Protein AF-D8S3C4-F1 (afdb_monomer)

Mean predicted aligned error: 11.0 Å

Organism: Selaginella moellendorffii (NCBI:txid88036)

Foldseek 3Di:
DDDDPDPPPPPCPPPQPWPDQDQAAWDFFDAFHWDKKKKWKDFQCLQDDVPDGDAPLDVVSVVSVVIDMDMGTDGFLDWDKDWDPPVVVVAPVPFGWMWMKMWGYHPQIEIERTDTADTQWKGFAEWEWEFEDELRGTNYIYIDALLCLLVPPPDPQWDQDPRNTIIGTPCQDVVNPHDDPRIHIYTYAYAYAGNVRDTRCRVVVVVVVSVVPCNVVVVVVVVVVVVVVPD

Radius of gyration: 19.89 Å; Cα contacts (8 Å, |Δi|>4): 487; chains: 1; bounding box: 44×52×71 Å

Solvent-accessible surface area (backbone atoms only — not comparable to full-atom values): 12776 Å² total; per-residue (Å²): 138,84,84,79,80,76,78,78,77,76,80,73,71,70,70,60,78,49,86,54,78,48,28,47,46,73,69,65,38,45,77,46,13,44,48,35,30,31,37,40,36,40,47,67,69,72,45,40,62,86,93,44,76,57,54,93,64,40,80,86,50,69,70,49,78,82,34,55,72,49,76,49,60,50,43,35,61,46,77,36,80,45,74,49,95,58,49,84,72,63,56,29,73,91,67,38,53,31,19,36,30,45,34,27,20,51,94,67,40,26,51,29,72,76,37,82,36,33,39,81,59,33,32,44,31,68,45,35,40,39,42,31,23,56,59,14,28,59,69,40,37,42,81,55,56,64,71,24,59,85,41,68,82,79,50,92,57,45,44,71,42,97,76,20,35,39,24,35,36,43,70,38,19,44,97,62,77,27,85,40,82,62,54,36,34,36,40,38,27,21,33,49,21,19,56,84,65,50,75,34,52,32,40,61,51,49,57,56,45,56,74,69,53,46,59,66,56,54,57,45,47,62,50,50,56,58,64,70,74,66,125

pLDDT: mean 77.18, std 18.76, range [32.16, 96.44]

Nearest PDB structures (foldseek):
  6hpd-assembly1_A  TM=1.191E-01  e=3.851E+00  Formosa agariphila KMM 3901

Structure (mmCIF, N/CA/C/O backbone):
data_AF-D8S3C4-F1
#
_entry.id   AF-D8S3C4-F1
#
loop_
_atom_site.group_PDB
_atom_site.id
_atom_site.type_symbol
_atom_site.label_atom_id
_atom_site.label_alt_id
_atom_site.label_comp_id
_atom_site.label_asym_id
_atom_site.label_entity_id
_atom_site.label_seq_id
_atom_site.pdbx_PDB_ins_code
_atom_site.Cartn_x
_atom_site.Cartn_y
_atom_site.Cartn_z
_atom_site.occupancy
_atom_site.B_iso_or_equiv
_atom_site.auth_seq_id
_atom_site.auth_comp_id
_atom_site.auth_asym_id
_atom_site.auth_atom_id
_atom_site.pdbx_PDB_model_num
ATOM 1 N N . LEU A 1 1 ? 10.226 30.722 50.252 1.00 35.84 1 LEU A N 1
ATOM 2 C CA . LEU A 1 1 ? 10.339 29.359 49.685 1.00 35.84 1 LEU A CA 1
ATOM 3 C C . LEU A 1 1 ? 9.084 29.080 48.869 1.00 35.84 1 LEU A C 1
ATOM 5 O O . LEU A 1 1 ? 8.062 28.742 49.447 1.00 35.84 1 LEU A O 1
ATOM 9 N N . ALA A 1 2 ? 9.132 29.319 47.558 1.00 36.97 2 ALA A N 1
ATOM 10 C CA . ALA A 1 2 ? 8.054 28.963 46.638 1.00 36.97 2 ALA A CA 1
ATOM 11 C C . ALA A 1 2 ? 8.451 27.654 45.946 1.00 36.97 2 ALA A C 1
ATOM 13 O O . ALA A 1 2 ? 9.448 27.610 45.228 1.00 36.97 2 ALA A O 1
ATOM 14 N N . LEU A 1 3 ? 7.720 26.579 46.235 1.00 41.47 3 LEU A N 1
ATOM 15 C CA . LEU A 1 3 ? 7.875 25.283 45.580 1.00 41.47 3 LEU A CA 1
ATOM 16 C C . LEU A 1 3 ? 7.227 25.367 44.196 1.00 41.47 3 LEU A C 1
ATOM 18 O O . LEU A 1 3 ? 6.005 25.358 44.075 1.00 41.47 3 LEU A O 1
ATOM 22 N N . ALA A 1 4 ? 8.049 25.463 43.155 1.00 43.28 4 ALA A N 1
ATOM 23 C CA . ALA A 1 4 ? 7.608 25.233 41.789 1.00 43.28 4 ALA A CA 1
ATOM 24 C C . ALA A 1 4 ? 7.400 23.721 41.599 1.00 43.28 4 ALA A C 1
ATOM 26 O O . ALA A 1 4 ? 8.361 22.962 41.485 1.00 43.28 4 ALA A O 1
ATOM 27 N N . MET A 1 5 ? 6.142 23.275 41.600 1.00 49.19 5 MET A N 1
ATOM 28 C CA . MET A 1 5 ? 5.776 21.951 41.100 1.00 49.19 5 MET A CA 1
ATOM 29 C C . MET A 1 5 ? 5.929 21.964 39.578 1.00 49.19 5 MET A C 1
ATOM 31 O O . MET A 1 5 ? 5.062 22.456 38.860 1.00 49.19 5 MET A O 1
ATOM 35 N N . ALA A 1 6 ? 7.052 21.444 39.087 1.00 46.34 6 ALA A N 1
ATOM 36 C CA . ALA A 1 6 ? 7.188 21.083 37.686 1.00 46.34 6 ALA A CA 1
ATOM 37 C C . ALA A 1 6 ? 6.230 19.916 37.409 1.00 46.34 6 ALA A C 1
ATOM 39 O O . ALA A 1 6 ? 6.444 18.801 37.887 1.00 46.34 6 ALA A O 1
ATOM 40 N N . MET A 1 7 ? 5.149 20.179 36.673 1.00 46.94 7 MET A N 1
ATOM 41 C CA . MET A 1 7 ? 4.350 19.115 36.080 1.00 46.94 7 MET A CA 1
ATOM 42 C C . MET A 1 7 ? 5.240 18.412 35.052 1.00 46.94 7 MET A C 1
ATOM 44 O O . MET A 1 7 ? 5.570 18.990 34.019 1.00 46.94 7 MET A O 1
ATOM 48 N N . LEU A 1 8 ? 5.672 17.184 35.348 1.00 44.50 8 LEU A N 1
ATOM 49 C CA . LEU A 1 8 ? 6.131 16.285 34.298 1.00 44.50 8 LEU A CA 1
ATOM 50 C C . LEU A 1 8 ? 4.905 15.964 33.444 1.00 44.50 8 LEU A C 1
ATOM 52 O O . LEU A 1 8 ? 4.062 15.161 33.843 1.00 44.50 8 LEU A O 1
ATOM 56 N N . GLU A 1 9 ? 4.798 16.599 32.282 1.00 41.34 9 GLU A N 1
ATOM 57 C CA . GLU A 1 9 ? 3.954 16.088 31.213 1.00 41.34 9 GLU A CA 1
ATOM 58 C C . GLU A 1 9 ? 4.483 14.696 30.862 1.00 41.34 9 GLU A C 1
ATOM 60 O O . GLU A 1 9 ? 5.573 14.527 30.312 1.00 41.34 9 GLU A O 1
ATOM 65 N N . SER A 1 10 ? 3.737 13.671 31.266 1.00 42.97 10 SER A N 1
ATOM 66 C CA . SER A 1 10 ? 3.969 12.307 30.830 1.00 42.97 10 SER A CA 1
ATOM 67 C C . SER A 1 10 ? 3.886 12.298 29.310 1.00 42.97 10 SER A C 1
ATOM 69 O O . SER A 1 10 ? 2.809 12.473 28.737 1.00 42.97 10 SER A O 1
ATOM 71 N N . ILE A 1 11 ? 5.025 12.089 28.653 1.00 44.00 11 ILE A N 1
ATOM 72 C CA . ILE A 1 11 ? 5.072 11.710 27.246 1.00 44.00 11 ILE A CA 1
ATOM 73 C C . ILE A 1 11 ? 4.377 10.350 27.189 1.00 44.00 11 ILE A C 1
ATOM 75 O O . ILE A 1 11 ? 5.000 9.311 27.405 1.00 44.00 11 ILE A O 1
ATOM 79 N N . ASN A 1 12 ? 3.061 10.344 26.973 1.00 45.50 12 ASN A N 1
ATOM 80 C CA . ASN A 1 12 ? 2.327 9.147 26.602 1.00 45.50 12 ASN A CA 1
ATOM 81 C C . ASN A 1 12 ? 2.862 8.744 25.226 1.00 45.50 12 ASN A C 1
ATOM 83 O O . ASN A 1 12 ? 2.290 9.094 24.196 1.00 45.50 12 ASN A O 1
ATOM 87 N N . ALA A 1 13 ? 3.993 8.032 25.210 1.00 50.75 13 ALA A N 1
ATOM 88 C CA . ALA A 1 13 ? 4.370 7.190 24.094 1.00 50.75 13 ALA A CA 1
ATOM 89 C C . ALA A 1 13 ? 3.130 6.350 23.823 1.00 50.75 13 ALA A C 1
ATOM 91 O O . ALA A 1 13 ? 2.737 5.552 24.672 1.00 50.75 13 ALA A O 1
ATOM 92 N N . ALA A 1 14 ? 2.428 6.645 22.733 1.00 58.34 14 ALA A N 1
ATOM 93 C CA . ALA A 1 14 ? 1.193 5.963 22.421 1.00 58.34 14 ALA A CA 1
ATOM 94 C C . ALA A 1 14 ? 1.519 4.478 22.298 1.00 58.34 14 ALA A C 1
ATOM 96 O O . ALA A 1 14 ? 2.215 4.049 21.377 1.00 58.34 14 ALA A O 1
ATOM 97 N N . VAL A 1 15 ? 1.136 3.733 23.331 1.00 76.75 15 VAL A N 1
ATOM 98 C CA . VAL A 1 15 ? 1.450 2.320 23.455 1.00 76.75 15 VAL A CA 1
ATOM 99 C C . VAL A 1 15 ? 0.607 1.630 22.398 1.00 76.75 15 VAL A C 1
ATOM 101 O O . VAL A 1 15 ? -0.617 1.681 22.480 1.00 76.75 15 VAL A O 1
ATOM 104 N N . ASP A 1 16 ? 1.254 1.039 21.392 1.00 89.38 16 ASP A N 1
ATOM 105 C CA . ASP A 1 16 ? 0.582 0.191 20.407 1.00 89.38 16 ASP A CA 1
ATOM 106 C C . ASP A 1 16 ? -0.208 -0.891 21.158 1.00 89.38 16 ASP A C 1
ATOM 108 O O . ASP A 1 16 ? 0.378 -1.735 21.839 1.00 89.38 16 ASP A O 1
ATOM 112 N N . THR A 1 17 ? -1.539 -0.844 21.071 1.00 93.75 17 THR A N 1
ATOM 113 C CA . THR A 1 17 ? -2.430 -1.777 21.776 1.00 93.75 17 THR A CA 1
ATOM 114 C C . THR A 1 17 ? -2.875 -2.944 20.903 1.00 93.75 17 THR A C 1
ATOM 116 O O . THR A 1 17 ? -3.602 -3.819 21.376 1.00 93.75 17 THR A O 1
ATOM 119 N N . ASN A 1 18 ? -2.478 -2.976 19.629 1.00 93.94 18 ASN A N 1
ATOM 120 C CA . ASN A 1 18 ? -2.915 -3.998 18.691 1.00 93.94 18 ASN A CA 1
ATOM 121 C C . ASN A 1 18 ? -1.932 -5.184 18.676 1.00 93.94 18 ASN A C 1
ATOM 123 O O . ASN A 1 18 ? -0.851 -5.069 18.114 1.00 93.94 18 ASN A O 1
ATOM 127 N N . PRO A 1 19 ? -2.283 -6.380 19.171 1.00 94.12 19 PRO A N 1
ATOM 128 C CA . PRO A 1 19 ? -1.348 -7.508 19.204 1.00 94.12 19 PRO A CA 1
ATOM 129 C C . PRO A 1 19 ? -1.219 -8.253 17.860 1.00 94.12 19 PRO A C 1
ATOM 131 O O . PRO A 1 19 ? -0.521 -9.260 17.775 1.00 94.12 19 PRO A O 1
ATOM 134 N N . VAL A 1 20 ? -1.928 -7.833 16.805 1.00 94.25 20 VAL A N 1
ATOM 135 C CA . VAL A 1 20 ? -2.028 -8.604 15.555 1.00 94.25 20 VAL A CA 1
ATOM 136 C C . VAL A 1 20 ? -0.903 -8.249 14.589 1.00 94.25 20 VAL A C 1
ATOM 138 O O . VAL A 1 20 ? -1.002 -7.250 13.885 1.00 94.25 20 VAL A O 1
ATOM 141 N N . PHE A 1 21 ? 0.135 -9.088 14.523 1.00 94.00 21 PHE A N 1
ATOM 142 C CA . PHE A 1 21 ? 1.296 -8.932 13.624 1.00 94.00 21 PHE A CA 1
ATOM 143 C C . PHE A 1 21 ? 1.195 -9.711 12.308 1.00 9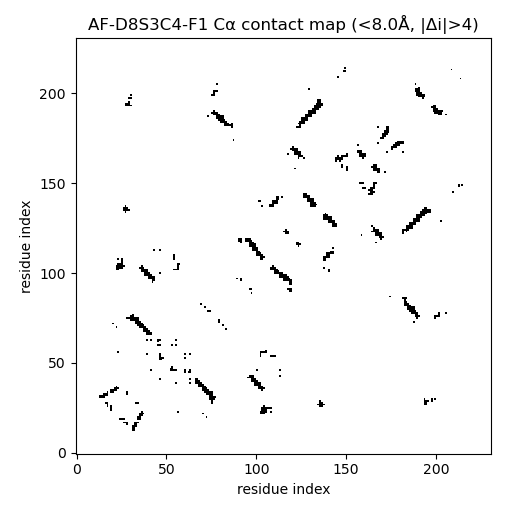4.00 21 PHE A C 1
ATOM 145 O O . PHE A 1 21 ? 2.072 -9.602 11.458 1.00 94.00 21 PHE A O 1
ATOM 152 N N . ASN A 1 22 ? 0.154 -10.524 12.133 1.00 92.00 22 ASN A N 1
ATOM 153 C CA . ASN A 1 22 ? -0.069 -11.275 10.903 1.00 92.00 22 ASN A CA 1
ATOM 154 C C . ASN A 1 22 ? -0.978 -10.457 9.968 1.00 92.00 22 ASN A C 1
ATOM 156 O O . ASN A 1 22 ? -2.086 -10.125 10.397 1.00 92.00 22 ASN A O 1
ATOM 160 N N . PRO A 1 23 ? -0.588 -10.189 8.703 1.00 92.62 23 PRO A N 1
ATOM 161 C CA . PRO A 1 23 ? -1.448 -9.521 7.725 1.00 92.62 23 PRO A CA 1
ATOM 162 C C . PRO A 1 23 ? -2.832 -10.153 7.576 1.00 92.62 23 PRO A C 1
ATOM 164 O O . PRO A 1 23 ? -3.790 -9.449 7.308 1.00 92.62 23 PRO A O 1
ATOM 167 N N . CYS A 1 24 ? -2.967 -11.463 7.772 1.00 91.62 24 CYS A N 1
ATOM 168 C CA . CYS A 1 24 ? -4.235 -12.182 7.653 1.00 91.62 24 CYS A CA 1
ATOM 169 C C . CYS A 1 24 ? -5.061 -12.222 8.949 1.00 91.62 24 CYS A C 1
ATOM 171 O O . CYS A 1 24 ? -6.139 -12.819 8.977 1.00 91.62 24 CYS A O 1
ATOM 173 N N . GLY A 1 25 ? -4.577 -11.616 10.034 1.00 92.38 25 GLY A N 1
ATOM 174 C CA . GLY A 1 25 ? -5.318 -11.513 11.286 1.00 92.38 25 GLY A CA 1
ATOM 175 C C . GLY A 1 25 ? -6.371 -10.409 11.228 1.00 92.38 25 GLY A C 1
ATOM 176 O O . GLY A 1 25 ? -6.088 -9.289 10.809 1.00 92.38 25 GLY A O 1
ATOM 177 N N . ASP A 1 26 ? -7.593 -10.708 11.668 1.00 92.12 26 ASP A N 1
ATOM 178 C CA . ASP A 1 26 ? -8.618 -9.678 11.842 1.00 92.12 26 ASP A CA 1
ATOM 179 C C . ASP A 1 26 ? -8.322 -8.862 13.110 1.00 92.12 26 ASP A C 1
ATOM 181 O O . ASP A 1 26 ? -8.019 -9.421 14.164 1.00 92.12 26 ASP A O 1
ATOM 185 N N . THR A 1 27 ? -8.445 -7.537 13.031 1.00 94.50 27 THR A N 1
ATOM 186 C CA . THR A 1 27 ? -8.213 -6.647 14.176 1.00 94.50 27 THR A CA 1
ATOM 187 C C . THR A 1 27 ? -9.112 -5.410 14.139 1.00 94.50 27 THR A C 1
ATOM 189 O O . THR A 1 27 ? -9.761 -5.113 13.130 1.00 94.50 27 THR A O 1
ATOM 192 N N . ARG A 1 28 ? -9.169 -4.695 15.268 1.00 95.38 28 ARG A N 1
ATOM 193 C CA . ARG A 1 28 ? -9.669 -3.324 15.345 1.00 95.38 28 ARG A CA 1
ATOM 194 C C . ARG A 1 28 ? -8.590 -2.423 15.912 1.00 95.38 28 ARG A C 1
ATOM 196 O O . ARG A 1 28 ? -8.073 -2.707 16.988 1.00 95.38 28 ARG A O 1
ATOM 203 N N . VAL A 1 29 ? -8.340 -1.315 15.237 1.00 95.31 29 VAL A N 1
ATOM 204 C CA . VAL A 1 29 ? -7.291 -0.370 15.621 1.00 95.31 29 VAL A CA 1
ATOM 205 C C . VAL A 1 29 ? -7.852 0.928 16.183 1.00 95.31 29 VAL A C 1
ATOM 207 O O . VAL A 1 29 ? -8.969 1.334 15.844 1.00 95.31 29 VAL A O 1
ATOM 210 N N . GLN A 1 30 ? -7.071 1.567 17.045 1.00 95.56 30 GLN A N 1
ATOM 211 C CA . GLN A 1 30 ? -7.187 2.988 17.370 1.00 95.56 30 GLN A CA 1
ATOM 212 C C . GLN A 1 30 ? -6.053 3.790 16.728 1.00 95.56 30 GLN A C 1
ATOM 214 O O . GLN A 1 30 ? -5.091 3.217 16.216 1.00 95.56 30 GLN A O 1
ATOM 219 N N . VAL A 1 31 ? -6.164 5.116 16.768 1.00 94.19 31 VAL A N 1
ATOM 220 C CA . VAL A 1 31 ? -5.055 6.022 16.433 1.00 94.19 31 VAL A CA 1
ATOM 221 C C . VAL A 1 31 ? -3.778 5.603 17.180 1.00 94.19 31 VAL A C 1
ATOM 223 O O . VAL A 1 31 ? -3.841 5.242 18.357 1.00 94.19 31 VAL A O 1
ATOM 226 N N . LEU A 1 32 ? -2.639 5.644 16.479 1.00 93.31 32 LEU A N 1
ATOM 227 C CA . LEU A 1 32 ? -1.294 5.261 16.938 1.00 93.31 32 LEU A CA 1
ATOM 228 C C . LEU A 1 32 ? -1.052 3.761 17.196 1.00 93.31 32 LEU A C 1
ATOM 230 O O . LEU A 1 32 ? 0.100 3.383 17.419 1.00 93.31 32 LEU A O 1
ATOM 234 N N . ASP A 1 33 ? -2.067 2.893 17.085 1.00 95.75 33 ASP A N 1
ATOM 235 C CA . ASP A 1 33 ? -1.823 1.445 17.012 1.00 95.75 33 ASP A CA 1
ATOM 236 C C . ASP A 1 33 ? -0.988 1.118 15.765 1.00 95.75 33 ASP A C 1
ATOM 238 O O . ASP A 1 33 ? -1.105 1.763 14.720 1.00 95.75 33 ASP A O 1
ATOM 242 N N . GLY A 1 34 ? -0.187 0.059 15.835 1.00 95.94 34 GLY A N 1
ATOM 243 C CA . GLY A 1 34 ? 0.416 -0.535 14.652 1.00 95.94 34 GLY A CA 1
ATOM 244 C C . GLY A 1 34 ? -0.634 -1.325 13.876 1.00 95.94 34 GLY A C 1
ATOM 245 O O . GLY A 1 34 ? -1.355 -2.141 14.450 1.00 95.94 34 GLY A O 1
ATOM 246 N N . PHE A 1 35 ? -0.723 -1.138 12.561 1.00 96.44 35 PHE A N 1
ATOM 247 C CA . PHE A 1 35 ? -1.627 -1.915 11.711 1.00 96.44 35 PHE A CA 1
ATOM 248 C C . PHE A 1 35 ? -0.851 -2.754 10.706 1.00 96.44 35 PHE A C 1
ATOM 250 O O . PHE A 1 35 ? -0.232 -2.211 9.795 1.00 96.44 35 PHE A O 1
ATOM 257 N N . THR A 1 36 ? -0.899 -4.080 10.845 1.00 96.38 36 THR A N 1
ATOM 258 C CA . THR A 1 36 ? -0.216 -4.961 9.899 1.00 96.38 36 THR A CA 1
ATOM 259 C C . THR A 1 36 ? -1.046 -5.204 8.642 1.00 96.38 36 THR A C 1
ATOM 261 O O . THR A 1 36 ? -2.179 -5.674 8.714 1.00 96.38 36 THR A O 1
ATOM 264 N N . PHE A 1 37 ? -0.432 -4.980 7.483 1.00 95.75 37 PHE A N 1
ATOM 265 C CA . PHE A 1 37 ? -0.951 -5.392 6.183 1.00 95.75 37 PHE A CA 1
ATOM 266 C C . PHE A 1 37 ? 0.167 -5.986 5.322 1.00 95.75 37 PHE A C 1
ATOM 268 O O . PHE A 1 37 ? 1.354 -5.815 5.604 1.00 95.75 37 PHE A O 1
ATOM 275 N N . GLY A 1 38 ? -0.221 -6.712 4.281 1.00 93.31 38 GLY A N 1
ATOM 276 C CA . GLY A 1 38 ? 0.687 -7.331 3.329 1.00 93.31 38 GLY A CA 1
ATOM 277 C C . GLY A 1 38 ? 0.558 -6.726 1.938 1.00 93.31 38 GLY A C 1
ATOM 278 O O . GLY A 1 38 ? -0.487 -6.199 1.556 1.00 93.31 38 GLY A O 1
ATOM 279 N N . LEU A 1 39 ? 1.633 -6.840 1.172 1.00 92.44 39 LEU A N 1
ATOM 280 C CA . LEU A 1 39 ? 1.692 -6.627 -0.265 1.00 92.44 39 LEU A CA 1
ATOM 281 C C . LEU A 1 39 ? 2.095 -7.943 -0.907 1.00 92.44 39 LEU A C 1
ATOM 283 O O . LEU A 1 39 ? 3.086 -8.539 -0.497 1.00 92.44 39 LEU A O 1
ATOM 287 N N . ALA A 1 40 ? 1.342 -8.381 -1.904 1.00 90.25 40 ALA A N 1
ATOM 288 C CA . ALA A 1 40 ? 1.675 -9.533 -2.725 1.00 90.25 40 ALA A CA 1
ATOM 289 C C . ALA A 1 40 ? 1.980 -9.065 -4.149 1.00 90.25 40 ALA A C 1
ATOM 291 O O . ALA A 1 40 ? 1.203 -8.302 -4.727 1.00 90.25 40 ALA A O 1
ATOM 292 N N . PHE A 1 41 ? 3.090 -9.544 -4.703 1.00 87.56 41 PHE A N 1
ATOM 293 C CA . PHE A 1 41 ? 3.545 -9.257 -6.059 1.00 87.56 41 PHE A CA 1
ATOM 294 C C . PHE A 1 41 ? 3.452 -10.520 -6.917 1.00 87.56 41 PHE A C 1
ATOM 296 O O . PHE A 1 41 ? 4.002 -11.564 -6.555 1.00 87.56 41 PHE A O 1
ATOM 303 N N . SER A 1 42 ? 2.742 -10.438 -8.040 1.00 86.38 42 SER A N 1
ATOM 304 C CA . SER A 1 42 ? 2.587 -11.538 -9.000 1.00 86.38 42 SER A CA 1
ATOM 305 C C . SER A 1 42 ? 2.037 -11.021 -10.334 1.00 86.38 42 SER A C 1
ATOM 307 O O . SER A 1 42 ? 1.796 -9.825 -10.488 1.00 86.38 42 SER A O 1
ATOM 309 N N . SER A 1 43 ? 1.806 -11.908 -11.300 1.00 86.12 43 SER A N 1
ATOM 310 C CA . SER A 1 43 ? 1.036 -11.566 -12.497 1.00 86.12 43 SER A CA 1
ATOM 311 C C . SER A 1 43 ? -0.431 -11.293 -12.146 1.00 86.12 43 SER A C 1
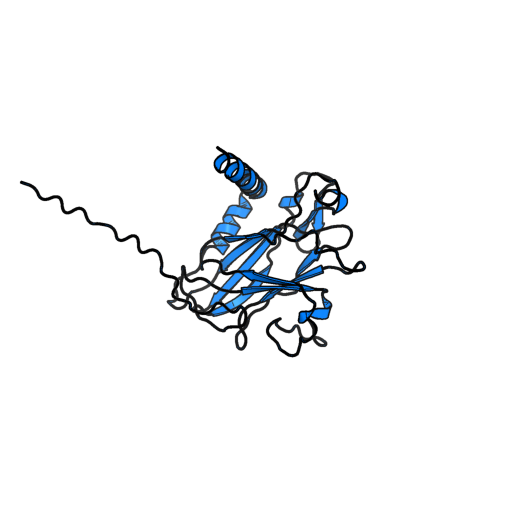ATOM 313 O O . SER A 1 43 ? -0.954 -11.789 -11.144 1.00 86.12 43 SER A O 1
ATOM 315 N N . ASN A 1 44 ? -1.124 -10.522 -12.988 1.00 86.44 44 ASN A N 1
ATOM 316 C CA . ASN A 1 44 ? -2.516 -10.132 -12.742 1.00 86.44 44 ASN A CA 1
ATOM 317 C C . ASN A 1 44 ? -3.427 -11.345 -12.497 1.00 86.44 44 ASN A C 1
ATOM 319 O O . ASN A 1 44 ? -4.177 -11.385 -11.525 1.00 86.44 44 ASN A O 1
ATOM 323 N N . SER A 1 45 ? -3.319 -12.367 -13.352 1.00 85.81 45 SER A N 1
ATOM 324 C CA . SER A 1 45 ? -4.156 -13.570 -13.307 1.00 85.81 45 SER A CA 1
ATOM 325 C C . SER A 1 45 ? -4.006 -14.371 -12.014 1.00 85.81 45 SER A C 1
ATOM 327 O O . SER A 1 45 ? -4.959 -15.025 -11.602 1.00 85.81 45 SER A O 1
ATOM 329 N N . SER A 1 46 ? -2.852 -14.298 -11.345 1.00 84.44 46 SER A N 1
ATOM 330 C CA . SER A 1 46 ? -2.585 -15.043 -10.108 1.00 84.44 46 SER A CA 1
ATOM 331 C C . SER A 1 46 ? -3.445 -14.595 -8.926 1.00 84.44 46 SER A C 1
ATOM 333 O O . SER A 1 46 ? -3.570 -15.332 -7.953 1.00 84.44 46 SER A O 1
ATOM 335 N N . PHE A 1 47 ? -4.060 -13.411 -8.997 1.00 85.81 47 PHE A N 1
ATOM 336 C CA . PHE A 1 47 ? -4.956 -12.902 -7.954 1.00 85.81 47 PHE A CA 1
ATOM 337 C C . PHE A 1 47 ? -6.424 -13.309 -8.152 1.00 85.81 47 PHE A C 1
ATOM 339 O O . PHE A 1 47 ? -7.276 -12.970 -7.322 1.00 85.81 47 PHE A O 1
ATOM 346 N N . PHE A 1 48 ? -6.744 -14.028 -9.233 1.00 86.44 48 PHE A N 1
ATOM 347 C CA . PHE A 1 48 ? -8.114 -14.387 -9.589 1.00 86.44 48 PHE A CA 1
ATOM 348 C C . PHE A 1 48 ? -8.316 -15.896 -9.636 1.00 86.44 48 PHE A C 1
ATOM 350 O O . PHE A 1 48 ? -7.494 -16.650 -10.146 1.00 86.44 48 PHE A O 1
ATOM 357 N N . LEU A 1 49 ? -9.487 -16.321 -9.169 1.00 85.69 49 LEU A N 1
ATOM 358 C CA . LEU A 1 49 ? -10.038 -17.639 -9.447 1.00 85.69 49 LEU A CA 1
ATOM 359 C C . LEU A 1 49 ? -11.312 -17.442 -10.274 1.00 85.69 49 LEU A C 1
ATOM 361 O O . LEU A 1 49 ? -12.345 -16.997 -9.764 1.00 85.69 49 LEU A O 1
ATOM 365 N N . GLY A 1 50 ? -11.222 -17.704 -11.579 1.00 86.31 50 GLY A N 1
ATOM 366 C CA . GLY A 1 50 ? -12.278 -17.359 -12.532 1.00 86.31 50 GLY A CA 1
ATOM 367 C C . GLY A 1 50 ? -12.468 -15.841 -12.627 1.00 86.31 50 GLY A C 1
ATOM 368 O O . GLY A 1 50 ? -11.553 -15.122 -13.011 1.00 86.31 50 GLY A O 1
ATOM 369 N N . ARG A 1 51 ? -13.659 -15.342 -12.269 1.00 85.75 51 ARG A N 1
ATOM 370 C CA . ARG A 1 51 ? -13.973 -13.896 -12.253 1.00 85.75 51 ARG A CA 1
ATOM 371 C C . ARG A 1 51 ? -13.821 -13.250 -10.873 1.00 85.75 51 ARG A C 1
ATOM 373 O O . ARG A 1 51 ? -14.039 -12.049 -10.730 1.00 85.75 51 ARG A O 1
ATOM 380 N N . SER A 1 52 ? -13.495 -14.033 -9.848 1.00 87.94 52 SER A N 1
ATOM 381 C CA . SER A 1 52 ? -13.440 -13.561 -8.468 1.00 87.94 52 SER A CA 1
ATOM 382 C C . SER A 1 52 ? -12.004 -13.274 -8.055 1.00 87.94 52 SER A C 1
ATOM 384 O O . SER A 1 52 ? -11.165 -14.172 -8.054 1.00 87.94 52 SER A O 1
ATOM 386 N N . GLN A 1 53 ? -11.737 -12.031 -7.653 1.00 89.06 53 GLN A N 1
ATOM 387 C CA . GLN A 1 53 ? -10.467 -11.678 -7.029 1.00 89.06 53 GLN A CA 1
ATOM 388 C C . GLN A 1 53 ? -10.435 -12.199 -5.591 1.00 89.06 53 GLN A C 1
ATOM 390 O O . GLN A 1 53 ? -11.259 -11.795 -4.754 1.00 89.06 53 GLN A O 1
ATOM 395 N N . LEU A 1 54 ? -9.465 -13.058 -5.304 1.00 85.94 54 LEU A N 1
ATOM 396 C CA . LEU A 1 54 ? -9.267 -13.641 -3.985 1.00 85.94 54 LEU A CA 1
ATOM 397 C C . LEU A 1 54 ? -8.250 -12.822 -3.176 1.00 85.94 54 LEU A C 1
ATOM 399 O O . LEU A 1 54 ? -7.388 -12.139 -3.726 1.00 85.94 54 LEU A O 1
ATOM 403 N N . SER A 1 55 ? -8.391 -12.842 -1.849 1.00 86.50 55 SER A N 1
ATOM 404 C CA . SER A 1 55 ? -7.396 -12.241 -0.953 1.00 86.50 55 SER A CA 1
ATOM 405 C C . SER A 1 55 ? -6.158 -13.134 -0.899 1.00 86.50 55 SER A C 1
ATOM 407 O O . SER A 1 55 ? -6.338 -14.341 -0.782 1.00 86.50 55 SER A O 1
ATOM 409 N N . PRO A 1 56 ? -4.929 -12.595 -0.868 1.00 86.88 56 PRO A N 1
ATOM 410 C CA . PRO A 1 56 ? -3.720 -13.374 -0.589 1.00 86.88 56 PRO A CA 1
ATOM 411 C C . PRO A 1 56 ? -3.741 -14.199 0.712 1.00 86.88 56 PRO A C 1
ATOM 413 O O . PRO A 1 56 ? -2.926 -15.097 0.878 1.00 86.88 56 PRO A O 1
ATOM 416 N N . CYS A 1 57 ? -4.690 -13.945 1.617 1.00 87.06 57 CYS A N 1
ATOM 417 C CA . CYS A 1 57 ? -4.954 -14.780 2.794 1.00 87.06 57 CYS A CA 1
ATOM 418 C C . CYS A 1 57 ? -5.849 -16.007 2.526 1.00 87.06 57 CYS A C 1
ATOM 420 O O . CYS A 1 57 ? -6.078 -16.814 3.429 1.00 87.06 57 CYS A O 1
ATOM 422 N N . ASP A 1 58 ? -6.414 -16.137 1.323 1.00 85.31 58 ASP A N 1
ATOM 423 C CA . ASP A 1 58 ? -7.290 -17.238 0.929 1.00 85.31 58 ASP A CA 1
ATOM 424 C C . ASP A 1 58 ? -6.457 -18.467 0.555 1.00 85.31 58 ASP A C 1
ATOM 426 O O . ASP A 1 58 ? -5.647 -18.441 -0.369 1.00 85.31 58 ASP A O 1
ATOM 430 N N . ARG A 1 59 ? -6.697 -19.581 1.249 1.00 79.56 59 ARG A N 1
ATOM 431 C CA . ARG A 1 59 ? -5.951 -20.836 1.068 1.00 79.56 59 ARG A CA 1
ATOM 432 C C . ARG A 1 59 ? -6.103 -21.439 -0.331 1.00 79.56 59 ARG A C 1
ATOM 434 O O . ARG A 1 59 ? -5.286 -22.263 -0.722 1.00 79.56 59 ARG A O 1
ATOM 441 N N . ARG A 1 60 ? -7.140 -21.046 -1.082 1.00 80.25 60 ARG A N 1
ATOM 442 C CA . ARG A 1 60 ? -7.359 -21.485 -2.471 1.00 80.25 60 ARG A CA 1
ATOM 443 C C . ARG A 1 60 ? -6.373 -20.848 -3.446 1.00 80.25 60 ARG A C 1
ATOM 445 O O . ARG A 1 60 ? -6.214 -21.351 -4.552 1.00 80.25 60 ARG A O 1
ATOM 452 N N . LEU A 1 61 ? -5.697 -19.772 -3.044 1.00 72.88 61 LEU A N 1
ATOM 453 C CA . LEU A 1 61 ? -4.568 -19.199 -3.768 1.00 72.88 61 LEU A CA 1
ATOM 454 C C . LEU A 1 61 ? -3.276 -19.938 -3.397 1.00 72.88 61 LEU A C 1
ATOM 456 O O . LEU A 1 61 ? -2.287 -19.340 -2.985 1.00 72.88 61 LEU A O 1
ATOM 460 N N . SER A 1 62 ? -3.265 -21.259 -3.573 1.00 58.53 62 SER A N 1
ATOM 461 C CA . SER A 1 62 ? -2.076 -22.097 -3.376 1.00 58.53 62 SER A CA 1
ATOM 462 C C . SER A 1 62 ? -0.915 -21.729 -4.317 1.00 58.53 62 SER A C 1
ATOM 464 O O . SER A 1 62 ? 0.222 -22.101 -4.055 1.00 58.53 62 SER A O 1
ATOM 466 N N . ASN A 1 63 ? -1.176 -20.940 -5.367 1.00 53.94 63 ASN A N 1
ATOM 467 C CA . ASN A 1 63 ? -0.174 -20.463 -6.325 1.00 53.94 63 ASN A CA 1
ATOM 468 C C . ASN A 1 63 ? 0.459 -19.107 -5.951 1.00 53.94 63 ASN A C 1
ATOM 470 O O . ASN A 1 63 ? 1.448 -18.715 -6.565 1.00 53.94 63 ASN A O 1
ATOM 474 N N . LEU A 1 64 ? -0.058 -18.383 -4.944 1.00 56.84 64 LEU A N 1
ATOM 475 C CA . LEU A 1 64 ? 0.590 -17.147 -4.467 1.00 56.84 64 LEU A CA 1
ATOM 476 C C . LEU A 1 64 ? 1.841 -17.416 -3.626 1.00 56.84 64 LEU A C 1
ATOM 478 O O . LEU A 1 64 ? 2.616 -16.493 -3.400 1.00 56.84 64 LEU A O 1
ATOM 482 N N . TYR A 1 65 ? 2.081 -18.664 -3.215 1.00 50.62 65 TYR A N 1
ATOM 483 C CA . TYR A 1 65 ? 3.308 -19.069 -2.521 1.00 50.62 65 TYR A CA 1
ATOM 484 C C . TYR A 1 65 ? 4.569 -18.968 -3.400 1.00 50.62 65 TYR A C 1
ATOM 486 O O . TYR A 1 65 ? 5.677 -19.039 -2.878 1.00 50.62 65 TYR A O 1
ATOM 494 N N . SER A 1 66 ? 4.415 -18.759 -4.713 1.00 50.06 66 SER A N 1
ATOM 495 C CA . SER A 1 66 ? 5.506 -18.399 -5.634 1.00 50.06 66 SER A CA 1
ATOM 496 C C . SER A 1 66 ? 5.649 -16.881 -5.838 1.00 50.06 66 SER A C 1
ATOM 498 O O . SER A 1 66 ? 6.568 -16.435 -6.519 1.00 50.06 66 SER A O 1
ATOM 500 N N . GLY A 1 67 ? 4.728 -16.084 -5.286 1.00 59.34 67 GLY A N 1
ATOM 501 C CA . GLY A 1 67 ? 4.728 -14.626 -5.338 1.00 59.34 67 GLY A CA 1
ATOM 502 C C . GLY A 1 67 ? 5.506 -14.019 -4.176 1.00 59.34 67 GLY A C 1
ATOM 503 O O . GLY A 1 67 ? 5.624 -14.595 -3.095 1.00 59.34 67 GLY A O 1
ATOM 504 N N . ARG A 1 68 ? 6.054 -12.827 -4.392 1.00 78.62 68 ARG A N 1
ATOM 505 C CA . ARG A 1 68 ? 6.840 -12.137 -3.364 1.00 78.62 68 ARG A CA 1
ATOM 506 C C . ARG A 1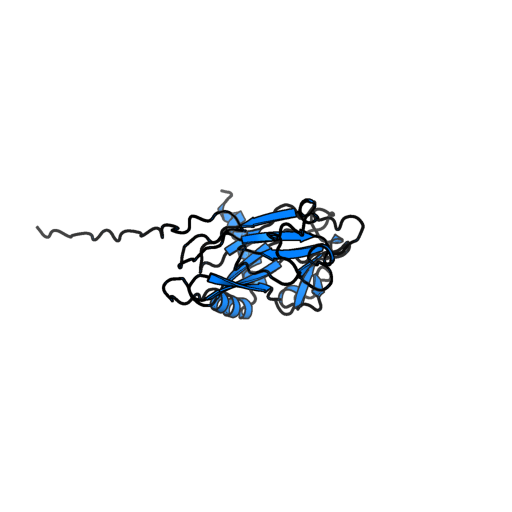 68 ? 5.897 -11.393 -2.452 1.00 78.62 68 ARG A C 1
ATOM 508 O O . ARG A 1 68 ? 5.013 -10.686 -2.931 1.00 78.62 68 ARG A O 1
ATOM 515 N N . ILE A 1 69 ? 6.081 -11.561 -1.152 1.00 82.44 69 ILE A N 1
ATOM 516 C CA . ILE A 1 69 ? 5.234 -10.942 -0.142 1.00 82.44 69 ILE A CA 1
ATOM 517 C C . ILE A 1 69 ? 6.091 -10.015 0.710 1.00 82.44 69 ILE A C 1
ATOM 519 O O . ILE A 1 69 ? 7.177 -10.391 1.143 1.00 82.44 69 ILE A O 1
ATOM 523 N N . ALA A 1 70 ? 5.587 -8.813 0.970 1.00 88.44 70 ALA A N 1
ATOM 524 C CA . ALA A 1 70 ? 6.149 -7.889 1.944 1.00 88.44 70 ALA A CA 1
ATOM 525 C C . ALA A 1 70 ? 5.077 -7.549 2.981 1.00 88.44 70 ALA A C 1
ATOM 527 O O . ALA A 1 70 ? 3.934 -7.280 2.621 1.00 88.44 70 ALA A O 1
ATOM 528 N N . ALA A 1 71 ? 5.429 -7.566 4.263 1.00 91.50 71 ALA A N 1
ATOM 529 C CA . ALA A 1 71 ? 4.527 -7.187 5.344 1.00 91.50 71 ALA A CA 1
ATOM 530 C C . ALA A 1 71 ? 5.013 -5.892 5.987 1.00 91.50 71 ALA A C 1
ATOM 532 O O . ALA A 1 71 ? 6.200 -5.733 6.267 1.00 91.50 71 ALA A O 1
ATOM 533 N N . PHE A 1 72 ? 4.080 -4.983 6.243 1.00 94.75 72 PHE A N 1
ATOM 534 C CA . PHE A 1 72 ? 4.357 -3.691 6.853 1.00 94.75 72 PHE A CA 1
ATOM 535 C C . PHE A 1 72 ? 3.426 -3.452 8.023 1.00 94.75 72 PHE A C 1
ATOM 537 O O . PHE A 1 72 ? 2.315 -3.980 8.066 1.00 94.75 72 PHE A O 1
ATOM 544 N N . ARG A 1 73 ? 3.889 -2.634 8.966 1.00 95.75 73 ARG A N 1
ATOM 545 C CA . ARG A 1 73 ? 3.141 -2.279 10.169 1.00 95.75 73 ARG A CA 1
ATOM 546 C C . ARG A 1 73 ? 3.268 -0.782 10.485 1.00 95.75 73 ARG A C 1
ATOM 548 O O . ARG A 1 73 ? 3.927 -0.428 11.460 1.00 95.75 73 ARG A O 1
ATOM 555 N N . PRO A 1 74 ? 2.706 0.109 9.649 1.00 95.31 74 PRO A N 1
ATOM 556 C CA . PRO A 1 74 ? 2.661 1.536 9.954 1.00 95.31 74 PRO A CA 1
ATOM 557 C C . PRO A 1 74 ? 1.790 1.825 11.181 1.00 95.31 74 PRO A C 1
ATOM 559 O O . PRO A 1 74 ? 0.901 1.039 11.529 1.00 95.31 74 PRO A O 1
ATOM 562 N N . ARG A 1 75 ? 2.021 2.985 11.800 1.00 95.38 75 ARG A N 1
ATOM 563 C CA . ARG A 1 75 ? 1.149 3.526 12.845 1.00 95.38 75 ARG A CA 1
ATOM 564 C C . ARG A 1 75 ? -0.096 4.149 12.231 1.00 95.38 75 ARG A C 1
ATOM 566 O O . ARG A 1 75 ? -0.025 4.847 11.222 1.00 95.38 75 ARG A O 1
ATOM 573 N N . VAL A 1 76 ? -1.242 3.878 12.841 1.00 94.81 76 VAL A N 1
ATOM 574 C CA . VAL A 1 76 ? -2.538 4.366 12.374 1.00 94.81 76 VAL A CA 1
ATOM 575 C C . VAL A 1 76 ? -2.635 5.874 12.552 1.00 94.81 76 VAL A C 1
ATOM 577 O O . VAL A 1 76 ? -2.378 6.401 13.631 1.00 94.81 76 VAL A O 1
ATOM 580 N N . ASP A 1 77 ? -3.071 6.533 11.481 1.00 92.19 77 ASP A N 1
ATOM 581 C CA . ASP A 1 77 ? -3.127 7.990 11.330 1.00 92.19 77 ASP A CA 1
ATOM 582 C C . ASP A 1 77 ? -1.767 8.703 11.392 1.00 92.19 77 ASP A C 1
ATOM 584 O O . ASP A 1 77 ? -1.682 9.876 11.746 1.00 92.19 77 ASP A O 1
ATOM 588 N N . GLU A 1 78 ? -0.706 8.016 10.959 1.00 91.44 78 GLU A N 1
ATOM 589 C CA . GLU A 1 78 ? 0.608 8.600 10.678 1.00 91.44 78 GLU A CA 1
ATOM 590 C C . GLU A 1 78 ? 0.986 8.354 9.206 1.00 91.44 78 GLU A C 1
ATOM 592 O O . GLU A 1 78 ? 0.915 7.225 8.714 1.00 91.44 78 GLU A O 1
ATOM 597 N N . ILE A 1 79 ? 1.391 9.399 8.472 1.00 89.06 79 ILE A N 1
ATOM 598 C CA . ILE A 1 79 ? 1.840 9.229 7.080 1.00 89.06 79 ILE A CA 1
ATOM 599 C C . ILE A 1 79 ? 3.142 8.432 7.095 1.00 89.06 79 ILE A C 1
ATOM 601 O O . ILE A 1 79 ? 4.155 8.895 7.608 1.00 89.06 79 ILE A O 1
ATOM 605 N N . SER A 1 80 ? 3.123 7.251 6.485 1.00 88.88 80 SER A N 1
ATOM 606 C CA . S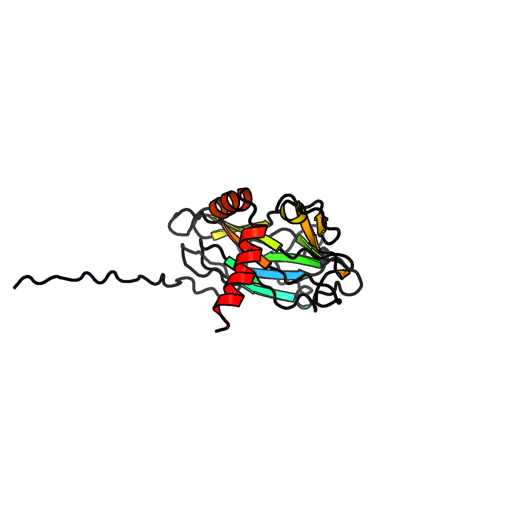ER A 1 80 ? 4.290 6.370 6.425 1.00 88.88 80 SER A CA 1
ATOM 607 C C . SER A 1 80 ? 4.807 6.259 4.994 1.00 88.88 80 SER A C 1
ATOM 609 O O . SER A 1 80 ? 4.017 6.079 4.068 1.00 88.88 80 SER A O 1
ATOM 611 N N . LEU A 1 81 ? 6.127 6.326 4.806 1.00 90.31 81 LEU A N 1
ATOM 612 C CA . LEU A 1 81 ? 6.778 5.983 3.541 1.00 90.31 81 LEU A CA 1
ATOM 613 C C . LEU A 1 81 ? 7.439 4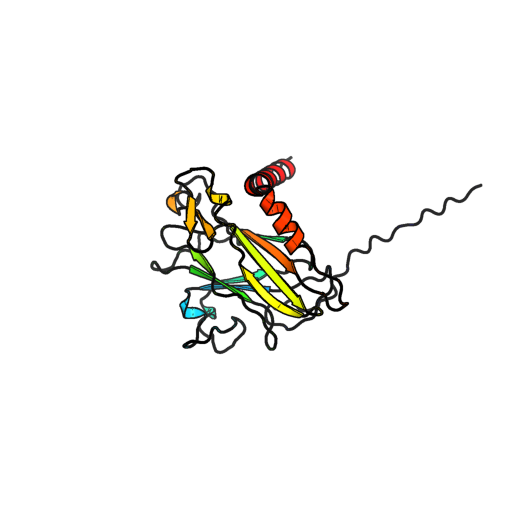.612 3.684 1.00 90.31 81 LEU A C 1
ATOM 615 O O . LEU A 1 81 ? 8.389 4.446 4.444 1.00 90.31 81 LEU A O 1
ATOM 619 N N . LEU A 1 82 ? 6.920 3.633 2.954 1.00 90.38 82 LEU A N 1
ATOM 620 C CA . LEU A 1 82 ? 7.423 2.267 2.947 1.00 90.38 82 LEU A CA 1
ATOM 621 C C . LEU A 1 82 ? 8.295 2.052 1.718 1.00 90.38 82 LEU A C 1
ATOM 623 O O . LEU A 1 82 ? 7.931 2.498 0.633 1.00 90.38 82 LEU A O 1
ATOM 627 N N . THR A 1 83 ? 9.396 1.325 1.872 1.00 85.94 83 THR A N 1
ATOM 628 C CA . THR A 1 83 ? 10.295 0.994 0.762 1.00 85.94 83 THR A CA 1
ATOM 629 C C . THR A 1 83 ? 10.404 -0.516 0.616 1.00 85.94 83 THR A C 1
ATOM 631 O O . THR A 1 83 ? 10.595 -1.227 1.603 1.00 85.94 83 THR A O 1
ATOM 634 N N . VAL A 1 84 ? 10.298 -1.012 -0.615 1.00 81.44 84 VAL A N 1
ATOM 635 C CA . VAL A 1 84 ? 10.577 -2.413 -0.954 1.00 81.44 84 VAL A CA 1
ATOM 636 C C . VAL A 1 84 ? 11.983 -2.472 -1.552 1.00 81.44 84 VAL A C 1
ATOM 638 O O . VAL A 1 84 ? 12.201 -2.018 -2.674 1.00 81.44 84 VAL A O 1
ATOM 641 N N . ASN A 1 85 ? 12.940 -3.007 -0.785 1.00 62.06 85 ASN A N 1
ATOM 642 C CA . ASN A 1 85 ? 14.385 -2.921 -1.059 1.00 62.06 85 ASN A CA 1
ATOM 643 C C . ASN A 1 85 ? 14.911 -3.843 -2.177 1.00 62.06 85 ASN A C 1
ATOM 645 O O . ASN A 1 85 ? 16.120 -3.965 -2.336 1.00 62.06 85 ASN A O 1
ATOM 649 N N . ASP A 1 86 ? 14.045 -4.479 -2.966 1.00 58.44 86 ASP A N 1
ATOM 650 C CA . ASP A 1 86 ? 14.471 -5.539 -3.884 1.00 58.44 86 ASP A CA 1
ATOM 651 C C . ASP A 1 86 ? 13.761 -5.472 -5.244 1.00 58.44 86 ASP A C 1
ATOM 653 O O . ASP A 1 86 ? 13.098 -6.408 -5.683 1.00 58.44 86 ASP A O 1
ATOM 657 N N . THR A 1 87 ? 13.854 -4.322 -5.921 1.00 57.28 87 THR A N 1
ATOM 658 C CA . THR A 1 87 ? 13.268 -4.142 -7.263 1.00 57.28 87 THR A CA 1
ATOM 659 C C . THR A 1 87 ? 14.107 -4.770 -8.373 1.00 57.28 87 THR A C 1
A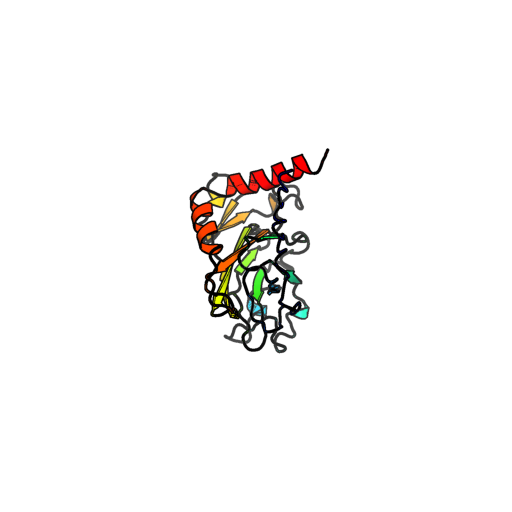TOM 661 O O . THR A 1 87 ? 13.576 -5.078 -9.434 1.00 57.28 87 THR A O 1
ATOM 664 N N . SER A 1 88 ? 15.392 -5.041 -8.121 1.00 51.03 88 SER A N 1
ATOM 665 C CA . SER A 1 88 ? 16.295 -5.746 -9.045 1.00 51.03 88 SER A CA 1
ATOM 666 C C . SER A 1 88 ? 15.912 -7.201 -9.251 1.00 51.03 88 SER A C 1
ATOM 668 O O . SER A 1 88 ? 16.135 -7.757 -10.327 1.00 51.03 88 SER A O 1
ATOM 670 N N . THR A 1 89 ? 15.330 -7.824 -8.231 1.00 51.12 89 THR A N 1
ATOM 671 C CA . THR A 1 89 ? 14.792 -9.165 -8.362 1.00 51.12 89 THR A CA 1
ATOM 672 C C . THR A 1 89 ? 13.387 -9.118 -8.963 1.00 51.12 89 THR A C 1
ATOM 674 O O . THR A 1 89 ? 12.996 -10.129 -9.534 1.00 51.12 89 THR A O 1
ATOM 677 N N . LEU A 1 90 ? 12.633 -8.002 -8.896 1.00 56.56 90 LEU A N 1
ATOM 678 C CA . LEU A 1 90 ? 11.311 -7.824 -9.541 1.00 56.56 90 LEU A CA 1
ATOM 679 C C . LEU A 1 90 ? 11.430 -7.725 -11.071 1.00 56.56 90 LEU A C 1
ATOM 681 O O . LEU A 1 90 ? 10.723 -6.960 -11.725 1.00 56.56 90 LEU A O 1
ATOM 685 N N . ASN A 1 91 ? 12.332 -8.512 -11.650 1.00 50.97 91 ASN A N 1
ATOM 686 C CA . ASN A 1 91 ? 12.282 -8.844 -13.049 1.00 50.97 91 ASN A CA 1
ATOM 687 C C . ASN A 1 91 ? 10.888 -9.418 -13.295 1.00 50.97 91 ASN A C 1
ATOM 689 O O . ASN A 1 91 ? 10.456 -10.353 -12.619 1.00 50.97 91 ASN A O 1
ATOM 693 N N . ALA A 1 92 ? 10.175 -8.800 -14.226 1.00 48.78 92 ALA A N 1
ATOM 694 C CA . ALA A 1 92 ? 9.083 -9.418 -14.943 1.00 48.78 92 ALA A CA 1
ATOM 695 C C . ALA A 1 92 ? 9.602 -10.753 -15.500 1.00 48.78 92 ALA A C 1
ATOM 697 O O . ALA A 1 92 ? 10.151 -10.800 -16.601 1.00 48.78 92 ALA A O 1
ATOM 698 N N . ASP A 1 93 ? 9.538 -11.822 -14.701 1.00 39.69 93 ASP A N 1
ATOM 699 C CA . ASP A 1 93 ? 10.031 -13.130 -15.109 1.00 39.69 93 ASP A CA 1
ATOM 700 C C . ASP A 1 93 ? 9.319 -13.485 -16.418 1.00 39.69 93 ASP A C 1
ATOM 702 O O . ASP A 1 93 ? 8.086 -13.565 -16.500 1.00 39.69 93 ASP A O 1
ATOM 706 N N . ASN A 1 94 ? 10.125 -13.631 -17.468 1.00 49.00 94 ASN A N 1
ATOM 707 C CA . ASN A 1 94 ? 9.706 -13.998 -18.817 1.00 49.00 94 ASN A CA 1
ATOM 708 C C . ASN A 1 94 ? 8.785 -12.989 -19.532 1.00 49.00 94 ASN A C 1
ATOM 710 O O . ASN A 1 94 ? 7.987 -13.383 -20.377 1.00 49.00 94 ASN A O 1
ATOM 714 N N . GLY A 1 95 ? 8.903 -11.691 -19.230 1.00 53.47 95 GLY A N 1
ATOM 715 C CA . GLY A 1 95 ? 8.190 -10.630 -19.953 1.00 53.47 95 GLY A CA 1
ATOM 716 C C . GLY A 1 95 ? 6.722 -10.452 -19.607 1.00 53.47 95 GLY A C 1
ATOM 717 O O . GLY A 1 95 ? 5.969 -9.875 -20.388 1.00 53.47 95 GLY A O 1
ATOM 718 N N . ASN A 1 96 ? 6.335 -10.898 -18.416 1.00 69.75 96 ASN A N 1
ATOM 719 C CA . ASN A 1 96 ? 4.992 -10.711 -17.895 1.00 69.75 96 ASN A CA 1
ATOM 720 C C . ASN A 1 96 ? 4.901 -9.464 -17.012 1.00 69.75 96 ASN A C 1
ATOM 722 O O . ASN A 1 96 ? 5.752 -9.226 -16.159 1.00 69.75 96 ASN A O 1
ATOM 726 N N . GLU A 1 97 ? 3.828 -8.699 -17.187 1.00 85.38 97 GLU A N 1
ATOM 727 C CA . GLU A 1 97 ? 3.490 -7.557 -16.341 1.00 85.38 97 GLU A CA 1
ATOM 728 C C . GLU A 1 97 ? 3.402 -7.968 -14.860 1.00 85.38 97 GLU A C 1
ATOM 730 O O . GLU A 1 97 ? 2.737 -8.945 -14.490 1.00 85.38 97 GLU A O 1
ATOM 735 N N . LEU A 1 98 ? 4.049 -7.186 -14.002 1.00 86.31 98 LEU A N 1
ATOM 736 C CA . LEU A 1 98 ? 4.033 -7.353 -12.560 1.00 86.31 98 LEU A CA 1
ATOM 737 C C . LEU A 1 98 ? 2.942 -6.480 -11.943 1.00 86.31 98 LEU A C 1
ATOM 739 O O . LEU A 1 98 ? 2.869 -5.273 -12.180 1.00 86.31 98 LEU A O 1
ATOM 743 N N . TYR A 1 99 ? 2.133 -7.094 -11.089 1.00 89.12 99 TYR A N 1
ATOM 744 C CA . TYR A 1 99 ? 1.065 -6.443 -10.349 1.00 89.12 99 TYR A CA 1
ATOM 745 C C . TYR A 1 99 ? 1.259 -6.610 -8.848 1.00 89.12 99 TYR A C 1
ATOM 747 O O . TYR A 1 99 ? 1.794 -7.610 -8.368 1.00 89.12 99 TYR A O 1
ATOM 755 N N . MET A 1 100 ? 0.766 -5.625 -8.106 1.00 91.38 100 MET A N 1
ATOM 756 C CA . MET A 1 100 ? 0.761 -5.595 -6.652 1.00 91.38 100 MET A CA 1
ATOM 757 C C . MET A 1 100 ? -0.673 -5.560 -6.126 1.00 91.38 100 MET A C 1
ATOM 759 O O . MET A 1 100 ? -1.502 -4.772 -6.586 1.00 91.38 100 MET A O 1
ATOM 763 N N . VAL A 1 101 ? -0.949 -6.387 -5.120 1.00 92.88 101 VAL A N 1
ATOM 764 C CA . VAL A 1 101 ? -2.187 -6.358 -4.335 1.00 92.88 101 VAL A CA 1
ATOM 765 C C . VAL A 1 101 ? -1.829 -6.140 -2.874 1.00 92.88 101 VAL A C 1
ATOM 767 O O . VAL A 1 101 ? -1.082 -6.915 -2.281 1.00 92.88 101 VAL A O 1
ATOM 770 N N . SER A 1 102 ? -2.397 -5.095 -2.284 1.00 94.75 102 SER A N 1
ATOM 771 C CA . SER A 1 102 ? -2.384 -4.893 -0.837 1.00 94.75 102 SER A CA 1
ATOM 772 C C . SER A 1 102 ? -3.548 -5.632 -0.186 1.00 94.75 102 SER A C 1
ATOM 774 O O . SER A 1 102 ? -4.644 -5.690 -0.750 1.00 94.75 102 SER A O 1
ATOM 776 N N . TYR A 1 103 ? -3.305 -6.229 0.977 1.00 94.38 103 TYR A N 1
ATOM 777 C CA . TYR A 1 103 ? -4.286 -7.049 1.675 1.00 94.38 103 TYR A CA 1
ATOM 778 C C . TYR A 1 103 ? -4.098 -7.003 3.190 1.00 94.38 103 TYR A C 1
ATOM 780 O O . TYR A 1 103 ? -2.976 -6.902 3.686 1.00 94.38 103 TYR A O 1
ATOM 788 N N . ALA A 1 104 ? -5.197 -7.118 3.931 1.00 94.75 104 ALA A N 1
ATOM 789 C CA . ALA A 1 104 ? -5.163 -7.385 5.363 1.00 94.75 104 ALA A CA 1
ATOM 790 C C . ALA A 1 104 ? -6.473 -8.018 5.842 1.00 94.75 104 ALA A C 1
ATOM 792 O O . ALA A 1 104 ? -7.524 -7.755 5.265 1.00 94.75 104 ALA A O 1
ATOM 793 N N . GLY A 1 105 ? -6.416 -8.794 6.922 1.00 89.62 105 GLY A N 1
ATOM 794 C CA . GLY A 1 105 ? -7.525 -9.544 7.509 1.00 89.62 105 GLY A CA 1
ATOM 795 C C . GLY A 1 105 ? -7.827 -10.866 6.797 1.00 89.62 105 GLY A C 1
ATOM 796 O O . GLY A 1 105 ? -7.309 -11.159 5.718 1.00 89.62 105 GLY A O 1
ATOM 797 N N . SER A 1 106 ? -8.691 -11.678 7.410 1.00 82.44 106 SER A N 1
ATOM 798 C CA . SER A 1 106 ? -9.124 -12.972 6.862 1.00 82.44 106 SER A CA 1
ATOM 799 C C . SER A 1 106 ? -10.624 -12.994 6.614 1.00 82.44 106 SER A C 1
ATOM 801 O O . SER A 1 106 ? -11.052 -12.956 5.462 1.00 82.44 106 SER A O 1
ATOM 803 N N . ARG A 1 107 ? -11.447 -13.017 7.668 1.00 73.88 107 ARG A N 1
ATOM 804 C CA . ARG A 1 107 ? -12.910 -13.092 7.535 1.00 73.88 107 ARG A CA 1
ATOM 805 C C . ARG A 1 107 ? -13.510 -11.762 7.102 1.00 73.88 107 ARG A C 1
ATOM 807 O O . ARG A 1 107 ? -14.469 -11.739 6.336 1.00 73.88 107 ARG A O 1
ATOM 814 N N . PHE A 1 108 ? -12.942 -10.669 7.599 1.00 68.12 108 PHE A N 1
ATOM 815 C CA . PHE A 1 108 ? -13.327 -9.304 7.240 1.00 68.12 108 PHE A CA 1
ATOM 816 C C . PHE A 1 108 ? -12.226 -8.620 6.432 1.00 68.12 108 PHE A C 1
ATOM 818 O O . PHE A 1 108 ? -12.112 -7.397 6.451 1.00 68.12 108 PHE A O 1
ATOM 825 N N . GLY A 1 109 ? -11.393 -9.422 5.765 1.00 73.06 109 GLY A N 1
ATOM 826 C CA . GLY A 1 109 ? -10.212 -8.922 5.097 1.00 73.06 109 GLY A CA 1
ATOM 827 C C . GLY A 1 109 ? -10.543 -8.026 3.910 1.00 73.06 109 GLY A C 1
ATOM 828 O O . GLY A 1 109 ? -11.384 -8.359 3.069 1.00 73.06 109 GLY A O 1
ATOM 829 N N . ALA A 1 110 ? -9.857 -6.892 3.833 1.00 89.19 110 ALA A N 1
ATOM 830 C CA . ALA A 1 110 ? -9.899 -6.010 2.682 1.00 89.19 110 ALA A CA 1
ATOM 831 C C . ALA A 1 110 ? -8.699 -6.287 1.775 1.00 89.19 110 ALA A C 1
ATOM 833 O O . ALA A 1 110 ? -7.650 -6.774 2.203 1.00 89.19 110 ALA A O 1
ATOM 834 N N . ARG A 1 111 ? -8.881 -5.985 0.494 1.00 92.75 111 ARG A N 1
ATOM 835 C CA . ARG A 1 111 ? -7.846 -6.092 -0.529 1.00 92.75 111 ARG A CA 1
ATOM 836 C C . ARG A 1 111 ? -8.039 -4.991 -1.551 1.00 92.75 111 ARG A C 1
ATOM 838 O O . ARG A 1 111 ? -9.179 -4.642 -1.860 1.00 92.75 111 ARG A O 1
ATOM 845 N N . SER A 1 112 ? -6.945 -4.477 -2.081 1.00 94.44 112 SER A N 1
ATOM 846 C CA . SER A 1 112 ? -7.001 -3.573 -3.222 1.00 94.44 112 SER A CA 1
ATOM 847 C C . SER A 1 112 ? -7.195 -4.344 -4.523 1.00 94.44 112 SER A C 1
ATOM 849 O O . SER A 1 112 ? -7.007 -5.561 -4.591 1.00 94.44 112 SER A O 1
ATOM 851 N N . LYS A 1 113 ? -7.568 -3.629 -5.586 1.00 92.06 113 LYS A N 1
ATOM 852 C CA . LYS A 1 113 ? -7.464 -4.165 -6.948 1.00 92.06 113 LYS A CA 1
ATOM 853 C C . LYS A 1 113 ? -5.983 -4.367 -7.308 1.00 92.06 113 LYS A C 1
ATOM 855 O O . LYS A 1 113 ? -5.157 -3.593 -6.816 1.00 92.06 113 LYS A O 1
ATOM 860 N N . PRO A 1 114 ? -5.645 -5.338 -8.176 1.00 91.81 114 PRO A N 1
ATOM 861 C CA . PRO A 1 114 ? -4.294 -5.461 -8.705 1.00 91.81 114 PRO A CA 1
ATOM 862 C C . PRO A 1 114 ? -3.878 -4.157 -9.371 1.00 91.81 114 PRO A C 1
ATOM 864 O O . PRO A 1 114 ? -4.619 -3.596 -10.182 1.00 91.81 114 PRO A O 1
ATOM 867 N N . HIS A 1 115 ? -2.705 -3.670 -8.998 1.00 92.62 115 HIS A N 1
ATOM 868 C CA . HIS A 1 115 ? -2.177 -2.400 -9.462 1.00 92.62 115 HIS A CA 1
ATOM 869 C C . HIS A 1 115 ? -0.852 -2.629 -10.171 1.00 92.62 115 HIS A C 1
ATOM 871 O O . HIS A 1 115 ? -0.024 -3.406 -9.697 1.00 92.62 115 HIS A O 1
ATOM 877 N N . PHE A 1 116 ? -0.694 -2.019 -11.342 1.00 91.38 116 PHE A N 1
ATOM 878 C CA . PHE A 1 116 ? 0.466 -2.241 -12.193 1.00 91.38 116 PHE A CA 1
ATOM 879 C C . PHE A 1 116 ? 1.727 -1.709 -11.512 1.00 91.38 116 PHE A C 1
ATOM 881 O O . PHE A 1 116 ? 1.755 -0.571 -11.051 1.00 91.38 116 PHE A O 1
ATOM 888 N N . VAL A 1 117 ? 2.764 -2.540 -11.462 1.00 89.44 117 VAL A N 1
ATOM 889 C CA . VAL A 1 117 ? 4.072 -2.173 -10.917 1.00 89.44 117 VAL A CA 1
ATOM 890 C C . VAL A 1 117 ? 5.071 -1.955 -12.036 1.00 89.44 117 VAL A C 1
ATOM 892 O O . VAL A 1 117 ? 5.797 -0.973 -12.005 1.00 89.44 117 VAL A O 1
ATOM 895 N N . GLY A 1 118 ? 5.122 -2.838 -13.027 1.00 87.75 118 GLY A N 1
ATOM 896 C CA . GLY A 1 118 ? 6.097 -2.723 -14.103 1.00 87.75 118 GLY A CA 1
ATOM 897 C C . GLY A 1 118 ? 6.049 -3.880 -15.086 1.00 87.75 118 GLY A C 1
ATOM 898 O O . GLY A 1 118 ? 5.344 -4.864 -14.882 1.00 87.75 118 GLY A O 1
ATOM 899 N N . ASP A 1 119 ? 6.818 -3.747 -16.153 1.00 84.81 119 ASP A N 1
ATOM 900 C CA . ASP A 1 119 ? 7.055 -4.756 -17.183 1.00 84.81 119 ASP A CA 1
ATOM 901 C C . ASP A 1 119 ? 8.551 -4.756 -17.561 1.00 84.81 119 ASP A C 1
ATOM 903 O O . ASP A 1 119 ? 9.387 -4.300 -16.786 1.00 84.81 119 ASP A O 1
ATOM 907 N N . ASN A 1 120 ? 8.911 -5.269 -18.740 1.00 81.19 120 ASN A N 1
ATOM 908 C CA . ASN A 1 120 ? 10.299 -5.286 -19.219 1.00 81.19 120 ASN A CA 1
ATOM 909 C C . ASN A 1 120 ? 10.848 -3.919 -19.657 1.00 81.19 120 ASN A C 1
ATOM 911 O O . ASN A 1 120 ? 12.055 -3.781 -19.854 1.00 81.19 120 ASN A O 1
ATOM 915 N N . GLU A 1 121 ? 9.994 -2.915 -19.830 1.00 84.00 121 GLU A N 1
ATOM 916 C CA . GLU A 1 121 ? 10.363 -1.602 -20.356 1.00 84.00 121 GLU A CA 1
ATOM 917 C C . GLU A 1 121 ? 10.289 -0.504 -19.300 1.00 84.00 121 GLU A C 1
ATOM 919 O O . GLU A 1 121 ? 11.071 0.448 -19.349 1.00 84.00 121 GLU A O 1
ATOM 924 N N . LYS A 1 122 ? 9.345 -0.597 -18.360 1.00 86.12 122 LYS A N 1
ATOM 925 C CA . LYS A 1 122 ? 9.013 0.481 -17.425 1.00 86.12 122 LYS A CA 1
ATOM 926 C C . LYS A 1 122 ? 8.568 -0.037 -16.063 1.00 86.12 122 LYS A C 1
ATOM 928 O O . LYS A 1 122 ? 8.001 -1.117 -15.944 1.00 86.12 122 LYS A O 1
ATOM 933 N N . ILE A 1 123 ? 8.787 0.779 -15.037 1.00 86.31 123 ILE A N 1
ATOM 934 C CA . ILE A 1 123 ? 8.441 0.485 -13.645 1.00 86.31 123 ILE A CA 1
ATOM 935 C C . ILE A 1 123 ? 7.883 1.726 -12.946 1.00 86.31 123 ILE A C 1
ATOM 937 O O . ILE A 1 123 ? 8.418 2.823 -13.074 1.00 86.31 123 ILE A O 1
ATOM 941 N N . VAL A 1 124 ? 6.806 1.565 -12.189 1.00 87.81 124 VAL A N 1
ATOM 942 C CA . VAL A 1 124 ? 6.253 2.577 -11.287 1.00 87.81 124 VAL A CA 1
ATOM 943 C C . VAL A 1 124 ? 6.972 2.465 -9.948 1.00 87.81 124 VAL A C 1
ATOM 945 O O . VAL A 1 124 ? 7.035 1.399 -9.339 1.00 87.81 124 VAL A O 1
ATOM 948 N N . THR A 1 125 ? 7.536 3.578 -9.490 1.00 84.25 125 THR A N 1
ATOM 949 C CA . THR A 1 125 ? 8.404 3.618 -8.302 1.00 84.25 125 THR A CA 1
ATOM 950 C C . THR A 1 125 ? 7.754 4.321 -7.116 1.00 84.25 125 THR A C 1
ATOM 952 O O . THR A 1 125 ? 8.266 4.237 -6.005 1.00 84.25 125 THR A O 1
ATOM 955 N N . SER A 1 126 ? 6.627 5.004 -7.317 1.00 85.94 126 SER A N 1
ATOM 956 C CA . SER A 1 126 ? 5.923 5.740 -6.270 1.00 85.94 126 SER A CA 1
ATOM 957 C C . SER A 1 126 ? 4.439 5.413 -6.300 1.00 85.94 126 SER A C 1
ATOM 959 O O . SER A 1 126 ? 3.770 5.635 -7.306 1.00 85.94 126 SER A O 1
ATOM 961 N N . PHE A 1 127 ? 3.929 4.915 -5.177 1.00 88.56 127 PHE A N 1
ATOM 962 C CA . PHE A 1 127 ? 2.525 4.567 -4.997 1.00 88.56 127 PHE A CA 1
ATOM 963 C C . PHE A 1 127 ? 1.942 5.299 -3.796 1.00 88.56 127 PHE A C 1
ATOM 965 O O . PHE A 1 127 ? 2.633 5.541 -2.808 1.00 88.56 127 PHE A O 1
ATOM 972 N N . THR A 1 128 ? 0.644 5.588 -3.846 1.00 90.38 128 THR A N 1
ATOM 973 C CA . THR A 1 128 ? -0.112 6.053 -2.679 1.00 90.38 128 THR A CA 1
ATOM 974 C C . THR A 1 128 ? -1.196 5.038 -2.345 1.00 90.38 128 THR A C 1
ATOM 976 O O . THR A 1 128 ? -2.037 4.726 -3.188 1.00 90.38 128 THR A O 1
ATOM 979 N N . LEU A 1 129 ? -1.171 4.525 -1.117 1.00 93.38 129 LEU A N 1
ATOM 980 C CA . LEU A 1 129 ? -2.134 3.570 -0.584 1.00 93.38 129 LEU A CA 1
ATOM 981 C C . LEU A 1 129 ? -2.971 4.232 0.514 1.00 93.38 129 LEU A C 1
ATOM 983 O O . LEU A 1 129 ? -2.437 4.746 1.498 1.00 93.38 129 LEU A O 1
ATOM 987 N N . VAL A 1 130 ? -4.290 4.180 0.361 1.00 94.06 130 VAL A N 1
ATOM 988 C CA . VAL A 1 130 ? -5.257 4.653 1.355 1.00 94.06 130 VAL A CA 1
ATOM 989 C C . VAL A 1 130 ? -5.889 3.451 2.041 1.00 94.06 130 VAL A C 1
ATOM 991 O O . VAL A 1 130 ? -6.496 2.602 1.385 1.00 94.06 130 VAL A O 1
ATOM 994 N N . LEU A 1 131 ? -5.739 3.379 3.361 1.00 95.31 131 LEU A N 1
ATOM 995 C CA . LEU A 1 131 ? -6.381 2.388 4.213 1.00 95.31 131 LEU A CA 1
ATOM 996 C C . LEU A 1 131 ? -7.641 3.002 4.824 1.00 95.31 131 LEU A C 1
ATOM 998 O O . LEU A 1 131 ? -7.569 3.906 5.659 1.00 95.31 131 LEU A O 1
ATOM 1002 N N . GLU A 1 132 ? -8.800 2.512 4.396 1.00 94.56 132 GLU A N 1
ATOM 1003 C CA . GLU A 1 132 ? -10.092 3.026 4.839 1.00 94.56 132 GLU A CA 1
ATOM 1004 C C . GLU A 1 132 ? -10.619 2.186 6.001 1.00 94.56 132 GLU A C 1
ATOM 1006 O O . GLU A 1 132 ? -10.851 0.980 5.858 1.00 94.56 132 GLU A O 1
ATOM 1011 N N . PHE A 1 133 ? -10.843 2.826 7.146 1.00 94.88 133 PHE A N 1
ATOM 1012 C CA . PHE A 1 133 ? -11.358 2.185 8.347 1.00 94.88 133 PHE A CA 1
ATOM 1013 C C . PHE A 1 133 ? -12.771 2.651 8.684 1.00 94.88 133 PHE A C 1
ATOM 1015 O O . PHE A 1 133 ? -13.132 3.815 8.542 1.00 94.88 133 PHE A O 1
ATOM 1022 N N . ARG A 1 134 ? -13.579 1.739 9.220 1.00 94.75 134 ARG A N 1
ATOM 1023 C CA . ARG A 1 134 ? -14.887 2.049 9.796 1.00 94.75 134 ARG A CA 1
ATOM 1024 C C . ARG A 1 134 ? -14.996 1.431 11.177 1.00 94.75 134 ARG A C 1
ATOM 1026 O O . ARG A 1 134 ? -15.017 0.205 11.3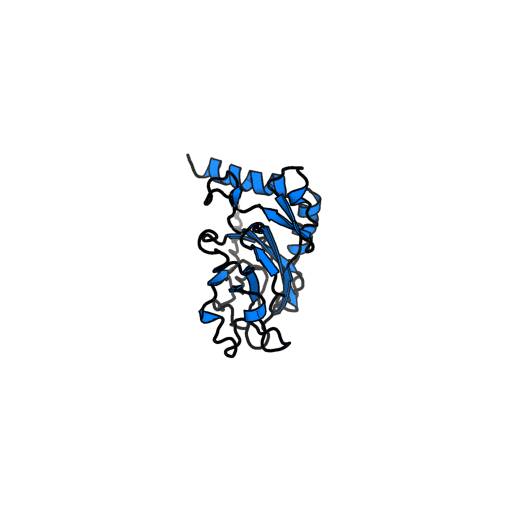08 1.00 94.75 134 ARG A O 1
ATOM 1033 N N . LYS A 1 135 ? -15.099 2.273 12.207 1.00 95.12 135 LYS A N 1
ATOM 1034 C CA . LYS A 1 135 ? -15.098 1.846 13.618 1.00 95.12 135 LYS A CA 1
ATOM 1035 C C . LYS A 1 135 ? -13.895 0.945 13.944 1.00 95.12 135 LYS A C 1
ATOM 1037 O O . LYS A 1 135 ? -14.042 -0.116 14.560 1.00 95.12 135 LYS A O 1
ATOM 1042 N N . GLY A 1 136 ? -12.722 1.323 13.436 1.00 93.62 136 GLY A N 1
ATOM 1043 C CA . GLY A 1 136 ? -11.443 0.646 13.648 1.00 93.62 136 GLY A CA 1
ATOM 1044 C C . GLY A 1 136 ? -11.238 -0.611 12.817 1.00 93.62 136 GLY A C 1
ATOM 1045 O O . GLY A 1 136 ? -10.190 -1.234 12.937 1.00 93.62 136 GLY A O 1
ATOM 1046 N N . ARG A 1 137 ? -12.195 -1.005 11.972 1.00 94.75 137 ARG A N 1
ATOM 1047 C CA . ARG A 1 137 ? -12.035 -2.139 11.055 1.00 94.75 137 ARG A CA 1
ATOM 1048 C C . ARG A 1 137 ? -11.673 -1.660 9.667 1.00 94.75 137 ARG A C 1
ATOM 1050 O O . ARG A 1 137 ? -12.370 -0.795 9.145 1.00 94.75 137 ARG A O 1
ATOM 1057 N N . LEU A 1 138 ? -10.657 -2.267 9.066 1.00 94.75 138 LEU A N 1
ATOM 1058 C CA . LEU A 1 138 ? -10.333 -2.031 7.666 1.00 94.75 138 LEU A CA 1
ATOM 1059 C C . LEU A 1 138 ? -11.514 -2.481 6.794 1.00 94.75 138 LEU A C 1
ATOM 1061 O O . LEU A 1 138 ? -12.009 -3.597 6.943 1.00 94.75 138 LEU A O 1
ATOM 1065 N N . ILE A 1 139 ? -11.977 -1.600 5.913 1.00 92.50 139 ILE A N 1
ATOM 1066 C CA . ILE A 1 139 ? -13.062 -1.880 4.965 1.00 92.50 139 ILE A CA 1
ATOM 1067 C C . ILE A 1 139 ? -12.596 -1.808 3.515 1.00 92.50 139 ILE A C 1
ATOM 1069 O O . ILE A 1 139 ? -13.173 -2.489 2.668 1.00 92.50 139 ILE A O 1
ATOM 1073 N N . ASN A 1 140 ? -11.558 -1.022 3.225 1.00 92.38 140 ASN A N 1
ATOM 1074 C CA . ASN A 1 140 ? -11.053 -0.862 1.871 1.00 92.38 140 ASN A CA 1
ATOM 1075 C C . ASN A 1 140 ? -9.561 -0.527 1.848 1.00 92.38 140 ASN A C 1
ATOM 1077 O O . ASN A 1 140 ? -9.013 0.030 2.800 1.00 92.38 140 ASN A O 1
ATOM 1081 N N . MET A 1 141 ? -8.922 -0.862 0.733 1.00 94.50 141 MET A N 1
ATOM 1082 C CA . MET A 1 141 ? -7.536 -0.520 0.435 1.00 94.50 141 MET A CA 1
ATOM 1083 C C . MET A 1 141 ? -7.497 0.020 -0.988 1.00 94.50 141 MET A C 1
ATOM 1085 O O . MET A 1 141 ? -7.825 -0.694 -1.937 1.00 94.50 141 MET A O 1
ATOM 1089 N N . LEU A 1 142 ? -7.135 1.288 -1.140 1.00 92.62 142 LEU A N 1
ATOM 1090 C CA . LEU A 1 142 ? -7.272 2.001 -2.405 1.00 92.62 142 LEU A CA 1
ATOM 1091 C C . LEU A 1 142 ? -5.923 2.536 -2.864 1.00 92.62 142 LEU A C 1
ATOM 1093 O O . LEU A 1 142 ? -5.246 3.248 -2.127 1.00 92.62 142 LEU A O 1
ATOM 1097 N N . TRP A 1 143 ? -5.560 2.216 -4.102 1.00 91.31 143 TRP A N 1
ATOM 1098 C CA . TRP A 1 143 ? -4.443 2.861 -4.782 1.00 91.31 143 TRP A CA 1
ATOM 1099 C C . TRP A 1 143 ? -4.909 4.188 -5.359 1.00 91.31 143 TRP A C 1
ATOM 1101 O O . TRP A 1 143 ? -5.955 4.241 -6.014 1.00 91.31 143 TRP A O 1
ATOM 1111 N N . LYS A 1 144 ? -4.140 5.250 -5.126 1.00 86.25 144 LYS A N 1
ATOM 1112 C CA . LYS A 1 144 ? -4.426 6.571 -5.676 1.00 86.25 144 LYS A CA 1
ATOM 1113 C C . LYS A 1 144 ? -3.283 7.020 -6.581 1.00 86.25 144 LYS A C 1
ATOM 1115 O O . LYS A 1 144 ? -2.159 7.180 -6.115 1.00 86.25 144 LYS A O 1
ATOM 1120 N N . GLY A 1 145 ? -3.608 7.249 -7.854 1.00 76.31 145 GLY A N 1
ATOM 1121 C CA . GLY A 1 145 ? -2.678 7.773 -8.854 1.00 76.31 145 GLY A CA 1
ATOM 1122 C C . GLY A 1 145 ? -2.505 9.288 -8.754 1.00 76.31 145 GLY A C 1
ATOM 1123 O O . GLY A 1 145 ? -3.412 10.021 -8.353 1.00 76.31 145 GLY A O 1
ATOM 1124 N N . ASN A 1 146 ? -1.336 9.792 -9.132 1.00 71.75 146 ASN A N 1
ATOM 1125 C CA . ASN A 1 146 ? -0.973 11.202 -8.952 1.00 71.75 146 ASN A CA 1
ATOM 1126 C C . ASN A 1 146 ? -1.286 12.079 -10.179 1.00 71.75 146 ASN A C 1
ATOM 1128 O O . ASN A 1 146 ? -0.694 13.148 -10.326 1.00 71.75 146 ASN A O 1
ATOM 1132 N N . ASP A 1 147 ? -2.190 11.634 -11.059 1.00 75.56 147 ASP A N 1
ATOM 1133 C CA . ASP A 1 147 ? -2.567 12.302 -12.317 1.00 75.56 147 ASP A CA 1
ATOM 1134 C C . ASP A 1 147 ? -1.346 12.653 -13.184 1.00 75.56 147 ASP A C 1
ATOM 1136 O O . ASP A 1 147 ? -1.280 13.710 -13.805 1.00 75.56 147 ASP A O 1
ATOM 1140 N N . CYS A 1 148 ? -0.324 11.791 -13.146 1.00 77.88 148 CYS A N 1
ATOM 1141 C CA . CYS A 1 148 ? 0.971 11.984 -13.796 1.00 77.88 148 CYS A CA 1
ATOM 1142 C C . CYS A 1 148 ? 1.691 13.299 -13.458 1.00 77.88 148 CYS A C 1
ATOM 1144 O O . CYS A 1 148 ? 2.655 13.655 -14.131 1.00 77.88 148 CYS A O 1
ATOM 1146 N N . LYS A 1 149 ? 1.316 13.990 -12.373 1.00 73.25 149 LYS A N 1
ATOM 1147 C CA . LYS A 1 149 ? 1.976 15.234 -11.945 1.00 73.25 149 LYS A CA 1
ATOM 1148 C C . LYS A 1 149 ? 3.473 15.044 -11.704 1.00 73.25 149 LYS A C 1
ATOM 1150 O O . LYS A 1 149 ? 4.254 15.933 -12.019 1.00 73.25 149 LYS A O 1
ATOM 1155 N N . SER A 1 150 ? 3.882 13.871 -11.223 1.00 66.88 150 SER A N 1
ATOM 1156 C CA . SER A 1 150 ? 5.292 13.507 -11.025 1.00 66.88 150 SER A CA 1
ATOM 1157 C C . SER A 1 150 ? 6.076 13.277 -12.329 1.00 66.88 150 SER A C 1
ATOM 1159 O O . SER A 1 150 ? 7.295 13.211 -12.279 1.00 66.88 150 SER A O 1
ATOM 1161 N N . CYS A 1 151 ? 5.400 13.162 -13.477 1.00 71.69 151 CYS A N 1
ATOM 1162 C CA . CYS A 1 151 ? 6.010 13.013 -14.805 1.00 71.69 151 CYS A CA 1
ATOM 1163 C C . CYS A 1 151 ? 6.170 14.362 -15.542 1.00 71.69 151 CYS A C 1
ATOM 1165 O O . CYS A 1 151 ? 6.655 14.385 -16.671 1.00 71.69 151 CYS A O 1
ATOM 1167 N N . SER A 1 152 ? 5.734 15.481 -14.951 1.00 64.19 152 SER A N 1
ATOM 1168 C CA . SER A 1 152 ? 5.520 16.758 -15.662 1.00 64.19 152 SER A CA 1
ATOM 1169 C C . SER A 1 152 ? 6.794 17.530 -16.028 1.00 64.19 152 SER A C 1
ATOM 1171 O O . SER A 1 152 ? 6.700 18.575 -16.665 1.00 64.19 152 SER A O 1
ATOM 1173 N N . ASP A 1 153 ? 7.975 17.030 -15.663 1.00 62.94 153 ASP A N 1
ATOM 1174 C CA . ASP A 1 153 ? 9.252 17.734 -15.848 1.00 62.94 153 ASP A CA 1
ATOM 1175 C C . ASP A 1 153 ? 9.840 17.596 -17.269 1.00 62.94 153 ASP A C 1
ATOM 1177 O O . ASP A 1 153 ? 10.978 17.996 -17.510 1.00 62.94 153 ASP A O 1
ATOM 1181 N N . GLY A 1 154 ? 9.094 17.018 -18.221 1.00 56.44 154 GLY A N 1
ATOM 1182 C CA . GLY A 1 154 ? 9.468 16.986 -19.643 1.00 56.44 154 GLY A CA 1
ATOM 1183 C C . GLY A 1 154 ? 10.714 16.154 -19.972 1.00 56.44 154 GLY A C 1
ATOM 1184 O O . GLY A 1 154 ? 11.310 16.347 -21.028 1.00 56.44 154 GLY A O 1
ATOM 1185 N N . ARG A 1 155 ? 11.131 15.251 -19.076 1.00 65.75 155 ARG A N 1
ATOM 1186 C CA . ARG A 1 155 ? 12.261 14.335 -19.296 1.00 65.75 155 ARG A CA 1
ATOM 1187 C C . ARG A 1 155 ? 11.779 13.033 -19.933 1.00 65.75 155 ARG A C 1
ATOM 1189 O O . ARG A 1 155 ? 10.823 12.436 -19.445 1.00 65.75 155 ARG A O 1
ATOM 1196 N N . ASP A 1 156 ? 12.513 12.542 -20.931 1.00 68.75 156 ASP A N 1
ATOM 1197 C CA . ASP A 1 156 ? 12.233 11.272 -21.631 1.00 68.75 156 ASP A CA 1
ATOM 1198 C C . ASP A 1 156 ? 12.322 10.019 -20.731 1.00 68.75 156 ASP A C 1
ATOM 1200 O O . ASP A 1 156 ? 11.922 8.918 -21.127 1.00 68.75 156 ASP A O 1
ATOM 1204 N N . ASP A 1 157 ? 12.830 10.194 -19.506 1.00 73.75 157 ASP A N 1
ATOM 1205 C CA . ASP A 1 157 ? 12.987 9.160 -18.482 1.00 73.75 157 ASP A CA 1
ATOM 1206 C C . ASP A 1 157 ? 11.632 8.621 -17.969 1.00 73.75 157 ASP A C 1
ATOM 1208 O O . ASP A 1 157 ? 11.564 7.482 -17.489 1.00 73.75 157 ASP A O 1
ATOM 1212 N N . PHE A 1 158 ? 10.559 9.423 -18.060 1.00 82.00 158 PHE A N 1
ATOM 1213 C CA . PHE A 1 158 ? 9.264 9.156 -17.427 1.00 82.00 158 PHE A CA 1
ATOM 1214 C C . PHE A 1 158 ? 8.125 8.943 -18.435 1.00 82.00 158 PHE A C 1
ATOM 1216 O O . PHE A 1 158 ? 8.057 9.575 -19.486 1.00 82.00 158 PHE A O 1
ATOM 1223 N N . VAL A 1 159 ? 7.186 8.060 -18.092 1.00 85.75 159 VAL A N 1
ATOM 1224 C CA . VAL A 1 159 ? 6.018 7.701 -18.905 1.00 85.75 159 VAL A CA 1
ATOM 1225 C C . VAL A 1 159 ? 4.758 7.765 -18.046 1.00 85.75 159 VAL A C 1
ATOM 1227 O O . VAL A 1 159 ? 4.648 7.080 -17.030 1.00 85.75 159 VAL A O 1
ATOM 1230 N N . CYS A 1 160 ? 3.781 8.561 -18.477 1.00 86.69 160 CYS A N 1
ATOM 1231 C CA . CYS A 1 160 ? 2.465 8.627 -17.847 1.00 86.69 160 CYS A CA 1
ATOM 1232 C C . CYS A 1 160 ? 1.611 7.413 -18.240 1.00 86.69 160 CYS A C 1
ATOM 1234 O O . CYS A 1 160 ? 1.366 7.172 -19.425 1.00 86.69 160 CYS A O 1
ATOM 1236 N N . LEU A 1 161 ? 1.145 6.651 -17.252 1.00 86.69 161 LEU A N 1
ATOM 1237 C CA . LEU A 1 161 ? 0.262 5.507 -17.464 1.00 86.69 161 LEU A CA 1
ATOM 1238 C C . LEU A 1 161 ? -1.211 5.931 -17.470 1.00 86.69 161 LEU A C 1
ATOM 1240 O O . LEU A 1 161 ? -1.603 6.907 -16.835 1.00 86.69 161 LEU A O 1
ATOM 1244 N N . LYS A 1 162 ? -2.072 5.129 -18.114 1.00 83.38 162 LYS A N 1
ATOM 1245 C CA . LYS A 1 162 ? -3.535 5.349 -18.118 1.00 83.38 162 LYS A CA 1
ATOM 1246 C C . LYS A 1 162 ? -4.155 5.355 -16.715 1.00 83.38 162 LYS A C 1
ATOM 1248 O O . LYS A 1 162 ? -5.221 5.929 -16.532 1.00 83.38 162 LYS A O 1
ATOM 1253 N N . SER A 1 163 ? -3.510 4.711 -15.743 1.00 79.25 163 SER A N 1
ATOM 1254 C CA . SER A 1 163 ? -3.918 4.715 -14.335 1.00 79.25 163 SER A CA 1
ATOM 1255 C C . SER A 1 163 ? -3.670 6.054 -13.625 1.00 79.25 163 SER A C 1
ATOM 1257 O O . SER A 1 163 ? -4.125 6.225 -12.497 1.00 79.25 163 SER A O 1
ATOM 1259 N N . GLY A 1 164 ? -2.975 7.002 -14.264 1.00 80.94 164 GLY A N 1
ATOM 1260 C CA . GLY A 1 164 ? -2.536 8.256 -13.648 1.00 80.94 164 GLY A CA 1
ATOM 1261 C C . GLY A 1 164 ? -1.221 8.127 -12.871 1.00 80.94 164 GLY A C 1
ATOM 1262 O O . GLY A 1 164 ? -0.815 9.079 -12.199 1.00 80.94 164 GLY A O 1
ATOM 1263 N N . ASP A 1 165 ? -0.556 6.973 -12.957 1.00 86.69 165 ASP A N 1
ATOM 1264 C CA . ASP A 1 165 ? 0.744 6.728 -12.336 1.00 86.69 165 ASP A CA 1
ATOM 1265 C C . ASP A 1 165 ? 1.891 7.146 -13.251 1.00 86.69 165 ASP A C 1
ATOM 1267 O O . ASP A 1 165 ? 1.790 7.113 -14.480 1.00 86.69 165 ASP A O 1
ATOM 1271 N N . CYS A 1 166 ? 3.004 7.521 -12.628 1.00 86.75 166 CYS A N 1
ATOM 1272 C CA . CYS A 1 166 ? 4.221 7.891 -13.326 1.00 86.75 166 CYS A CA 1
ATOM 1273 C C . CYS A 1 166 ? 5.210 6.722 -13.295 1.00 86.75 166 CYS A C 1
ATOM 1275 O O . CYS A 1 166 ? 5.648 6.307 -12.220 1.00 86.75 166 CYS A O 1
ATOM 1277 N N . ALA A 1 167 ? 5.546 6.188 -14.466 1.00 87.44 167 ALA A N 1
ATOM 1278 C CA . ALA A 1 167 ? 6.515 5.112 -14.619 1.00 87.44 167 ALA A CA 1
ATOM 1279 C C . ALA A 1 167 ? 7.867 5.653 -15.093 1.00 87.44 167 ALA A C 1
ATOM 1281 O O . ALA A 1 167 ? 7.932 6.627 -15.835 1.00 87.44 167 ALA A O 1
ATOM 1282 N N . VAL A 1 168 ? 8.946 4.991 -14.698 1.00 85.31 168 VAL A N 1
ATOM 1283 C CA . VAL A 1 168 ? 10.315 5.232 -15.155 1.00 85.31 168 VAL A CA 1
ATOM 1284 C C . VAL A 1 168 ? 10.684 4.142 -16.149 1.00 85.31 168 VAL A C 1
ATOM 1286 O O . VAL A 1 168 ? 10.417 2.965 -15.903 1.00 85.31 168 VAL A O 1
ATOM 1289 N N . ARG A 1 169 ? 11.325 4.502 -17.261 1.00 86.00 169 ARG A N 1
ATOM 1290 C CA . ARG A 1 169 ? 11.905 3.515 -18.181 1.00 86.00 169 ARG A CA 1
ATOM 1291 C C . ARG A 1 169 ? 13.027 2.737 -17.489 1.00 86.00 169 ARG A C 1
ATOM 1293 O O . ARG A 1 169 ? 13.943 3.327 -16.918 1.00 86.00 169 ARG A O 1
ATOM 1300 N N . LEU A 1 170 ? 13.011 1.411 -17.593 1.00 83.00 170 LEU A N 1
ATOM 1301 C CA . LEU A 1 170 ? 13.971 0.536 -16.916 1.00 83.00 170 LEU A CA 1
ATOM 1302 C C . LEU A 1 170 ? 15.426 0.782 -17.335 1.00 83.00 170 LEU A C 1
ATOM 1304 O O . LEU A 1 170 ? 16.324 0.618 -16.508 1.00 83.00 170 LEU A O 1
ATOM 1308 N N . SER A 1 171 ? 15.670 1.236 -18.570 1.00 82.25 171 SER A N 1
ATOM 1309 C CA . SER A 1 171 ? 17.002 1.644 -19.047 1.00 82.25 171 SER A CA 1
ATOM 1310 C C . SER A 1 171 ? 17.610 2.801 -18.244 1.00 82.25 171 SER A C 1
ATOM 1312 O O . SER A 1 171 ? 18.828 2.946 -18.208 1.00 82.25 171 SER A O 1
ATOM 1314 N N . HIS A 1 172 ? 16.790 3.604 -17.558 1.00 84.50 172 HIS A N 1
ATOM 1315 C CA . HIS A 1 172 ? 17.239 4.756 -16.770 1.00 84.50 172 HIS A CA 1
ATOM 1316 C C . HIS A 1 172 ? 17.447 4.419 -15.287 1.00 84.50 172 HIS A C 1
ATOM 1318 O O . HIS A 1 172 ? 17.962 5.249 -14.531 1.00 84.50 172 HIS A O 1
ATOM 1324 N N . CYS A 1 173 ? 17.126 3.193 -14.870 1.00 81.62 173 CYS A N 1
ATOM 1325 C CA . CYS A 1 173 ? 17.311 2.727 -13.503 1.00 81.62 173 CYS A CA 1
ATOM 1326 C C . CYS A 1 173 ? 18.778 2.379 -13.195 1.00 81.62 173 CYS A C 1
ATOM 1328 O O . CYS A 1 173 ? 19.449 1.714 -13.986 1.00 81.62 173 CYS A O 1
ATOM 1330 N N . ARG A 1 174 ? 19.268 2.735 -11.998 1.00 82.44 174 ARG A N 1
ATOM 1331 C CA . ARG A 1 174 ? 20.668 2.524 -11.557 1.00 82.44 174 ARG A CA 1
ATOM 1332 C C . ARG A 1 174 ? 21.170 1.092 -11.716 1.00 82.44 174 ARG A C 1
ATOM 1334 O O . ARG A 1 174 ? 22.268 0.882 -12.213 1.00 82.44 174 ARG A O 1
ATOM 1341 N N . HIS A 1 175 ? 20.345 0.103 -11.385 1.00 75.31 175 HIS A N 1
ATOM 1342 C CA . HIS A 1 175 ? 20.690 -1.318 -11.523 1.00 75.31 175 HIS A CA 1
ATOM 1343 C C . HIS A 1 175 ? 20.872 -1.799 -12.980 1.00 75.31 175 HIS A C 1
ATOM 1345 O O . HIS A 1 175 ? 21.304 -2.922 -13.209 1.00 75.31 175 HIS A O 1
ATOM 1351 N N . ARG A 1 176 ? 20.521 -0.964 -13.969 1.00 76.56 176 ARG A N 1
ATOM 1352 C CA . ARG A 1 176 ? 20.627 -1.229 -15.414 1.00 76.56 176 ARG A CA 1
ATOM 1353 C C . ARG A 1 176 ? 21.584 -0.235 -16.096 1.00 76.56 176 ARG A C 1
ATOM 1355 O O . ARG A 1 176 ? 21.574 -0.124 -17.314 1.00 76.56 176 ARG A O 1
ATOM 1362 N N . GLY A 1 177 ? 22.399 0.488 -15.316 1.00 74.12 177 GLY A N 1
ATOM 1363 C CA . GLY A 1 177 ? 23.374 1.467 -15.815 1.00 74.12 177 GLY A CA 1
ATOM 1364 C C . GLY A 1 177 ? 22.861 2.908 -15.925 1.00 74.12 177 GLY A C 1
ATOM 1365 O O . GLY A 1 177 ? 23.603 3.781 -16.366 1.00 74.12 177 GLY A O 1
ATOM 1366 N N . GLY A 1 178 ? 21.618 3.180 -15.514 1.00 80.50 178 GLY A N 1
ATOM 1367 C CA . GLY A 1 178 ? 21.046 4.527 -15.505 1.00 80.50 178 GLY A CA 1
ATOM 1368 C C . GLY A 1 178 ? 21.345 5.336 -14.232 1.00 80.50 178 GLY A C 1
ATOM 1369 O O . GLY A 1 178 ? 22.122 4.930 -13.371 1.00 80.50 178 GLY A O 1
ATOM 1370 N N . ARG A 1 179 ? 20.719 6.513 -14.088 1.00 78.81 179 ARG A N 1
ATOM 1371 C CA . ARG A 1 179 ? 20.961 7.446 -12.958 1.00 78.81 179 ARG A CA 1
ATOM 1372 C C . ARG A 1 179 ? 19.822 7.478 -11.930 1.00 78.81 179 ARG A C 1
ATOM 1374 O O . ARG A 1 179 ? 20.032 7.935 -10.801 1.00 78.81 179 ARG A O 1
ATOM 1381 N N . VAL A 1 180 ? 18.642 6.974 -12.293 1.00 77.94 180 VAL A N 1
ATOM 1382 C CA . VAL A 1 180 ? 17.415 7.032 -11.487 1.00 77.94 180 VAL A CA 1
ATOM 1383 C C . VAL A 1 180 ? 17.363 5.864 -10.504 1.00 77.94 180 VAL A C 1
ATOM 1385 O O . VAL A 1 180 ? 17.626 4.717 -10.860 1.00 77.94 180 VAL A O 1
ATOM 1388 N N . ASP A 1 181 ? 17.041 6.144 -9.243 1.00 78.38 181 ASP A N 1
ATOM 1389 C CA . ASP A 1 181 ? 16.754 5.093 -8.267 1.00 78.38 181 ASP A CA 1
ATOM 1390 C C . ASP A 1 181 ? 15.327 4.574 -8.484 1.00 78.38 181 ASP A C 1
ATOM 1392 O O . ASP A 1 181 ? 14.363 5.320 -8.324 1.00 78.38 181 ASP A O 1
ATOM 1396 N N . CYS A 1 182 ? 15.213 3.298 -8.853 1.00 80.19 182 CYS A N 1
ATOM 1397 C CA . CYS A 1 182 ? 13.944 2.636 -9.144 1.00 80.19 182 CYS A CA 1
ATOM 1398 C C . CYS A 1 182 ? 13.456 1.751 -7.992 1.00 80.19 182 CYS A C 1
ATOM 1400 O O . CYS A 1 182 ? 12.781 0.749 -8.217 1.00 80.19 182 CYS A O 1
ATOM 1402 N N . SER A 1 183 ? 13.817 2.097 -6.757 1.00 82.31 183 SER A N 1
ATOM 1403 C CA . SER A 1 183 ? 13.238 1.495 -5.557 1.00 82.31 183 SER A CA 1
ATOM 1404 C C . SER A 1 183 ? 11.753 1.848 -5.444 1.00 82.31 183 SER A C 1
ATOM 1406 O O . SER A 1 183 ? 11.369 3.000 -5.646 1.00 82.31 183 SER A O 1
ATOM 1408 N N . ILE A 1 184 ? 10.917 0.868 -5.096 1.00 85.38 184 ILE A N 1
ATOM 1409 C CA . ILE A 1 184 ? 9.479 1.085 -4.906 1.00 85.38 184 ILE A CA 1
ATOM 1410 C C . ILE A 1 184 ? 9.251 1.741 -3.545 1.00 85.38 184 ILE A C 1
ATOM 1412 O O . ILE A 1 184 ? 9.569 1.157 -2.508 1.00 85.38 184 ILE A O 1
ATOM 1416 N N . GLY A 1 185 ? 8.674 2.940 -3.570 1.00 88.38 185 GLY A N 1
ATOM 1417 C CA . GLY A 1 185 ? 8.189 3.688 -2.420 1.00 88.38 185 GLY A CA 1
ATOM 1418 C C . GLY A 1 185 ? 6.662 3.714 -2.377 1.00 88.38 185 GLY A C 1
ATOM 1419 O O . GLY A 1 185 ? 6.002 3.944 -3.391 1.00 88.38 185 GLY A O 1
ATOM 1420 N N . ILE A 1 186 ? 6.086 3.496 -1.200 1.00 90.69 186 ILE A N 1
ATOM 1421 C CA . ILE A 1 186 ? 4.639 3.464 -0.989 1.00 90.69 186 ILE A CA 1
ATOM 1422 C C . ILE A 1 186 ? 4.298 4.406 0.157 1.00 90.69 186 ILE A C 1
ATOM 1424 O O . ILE A 1 186 ? 4.658 4.160 1.308 1.00 90.69 186 ILE A O 1
ATOM 1428 N N . THR A 1 187 ? 3.584 5.481 -0.154 1.00 92.06 187 THR A N 1
ATOM 1429 C CA . THR A 1 187 ? 3.016 6.385 0.843 1.00 92.06 187 THR A CA 1
ATOM 1430 C C . THR A 1 187 ? 1.710 5.798 1.353 1.00 92.06 187 THR A C 1
ATOM 1432 O O . THR A 1 187 ? 0.750 5.660 0.596 1.00 92.06 187 THR A O 1
ATOM 1435 N N . VAL A 1 188 ? 1.661 5.451 2.635 1.00 93.81 188 VAL A N 1
ATOM 1436 C CA . VAL A 1 188 ? 0.461 4.929 3.291 1.00 93.81 188 VAL A CA 1
ATOM 1437 C C . VAL A 1 188 ? -0.236 6.042 4.051 1.00 93.81 188 VAL A C 1
ATOM 1439 O O . VAL A 1 188 ? 0.391 6.818 4.771 1.00 93.81 188 VAL A O 1
ATOM 1442 N N . THR A 1 189 ? -1.551 6.098 3.882 1.00 93.88 189 THR A N 1
ATOM 1443 C CA . THR A 1 189 ? -2.434 7.079 4.508 1.00 93.88 189 THR A CA 1
ATOM 1444 C C . THR A 1 189 ? -3.698 6.408 5.017 1.00 93.88 189 THR A C 1
ATOM 1446 O O . THR A 1 189 ? -4.053 5.312 4.577 1.00 93.88 189 THR A O 1
ATOM 1449 N N . PHE A 1 190 ? -4.387 7.076 5.936 1.00 94.56 190 PHE A N 1
ATOM 1450 C CA . PHE A 1 190 ? -5.556 6.547 6.619 1.00 94.56 190 PHE A CA 1
ATOM 1451 C C . PHE A 1 190 ? -6.766 7.457 6.416 1.00 94.56 190 PHE A C 1
ATOM 1453 O O . PHE A 1 190 ? -6.644 8.685 6.349 1.00 94.56 190 PHE A O 1
ATOM 1460 N N . SER A 1 191 ? -7.944 6.844 6.331 1.00 94.00 191 SER A N 1
ATOM 1461 C CA . SER A 1 191 ? -9.228 7.539 6.256 1.00 94.00 191 SER A CA 1
ATOM 1462 C C . SER A 1 191 ? -10.305 6.816 7.062 1.00 94.00 191 SER A C 1
ATOM 1464 O O . SER A 1 191 ? -10.214 5.616 7.325 1.00 94.00 191 SER A O 1
ATOM 1466 N N . GLY A 1 192 ? -11.363 7.542 7.421 1.00 94.06 192 GLY A N 1
ATOM 1467 C CA . GLY A 1 192 ? -12.527 6.984 8.106 1.00 94.06 192 GLY A CA 1
ATOM 1468 C C . GLY A 1 192 ? -12.426 7.107 9.625 1.00 94.06 192 GLY A C 1
ATOM 1469 O O . GLY A 1 192 ? -12.116 8.191 10.114 1.00 94.06 192 GLY A O 1
ATOM 1470 N N . THR A 1 193 ? -12.743 6.050 10.378 1.00 95.38 193 THR A N 1
ATOM 1471 C CA . THR A 1 193 ? -12.780 6.106 11.852 1.00 95.38 193 THR A CA 1
ATOM 1472 C C . THR A 1 193 ? -12.147 4.908 12.544 1.00 95.38 193 THR A C 1
ATOM 1474 O O . THR A 1 193 ? -12.251 3.767 12.087 1.00 95.38 193 THR A O 1
ATOM 1477 N N . ASP A 1 194 ? -11.547 5.173 13.700 1.00 95.75 194 ASP A N 1
ATOM 1478 C CA . ASP A 1 194 ? -10.920 4.195 14.584 1.00 95.75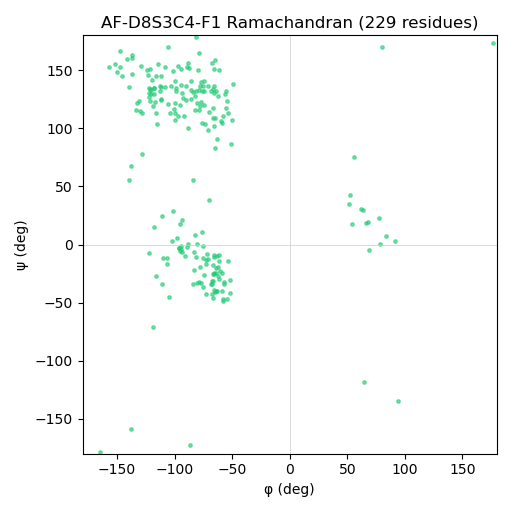 194 ASP A CA 1
ATOM 1479 C C . ASP A 1 194 ? -11.945 3.469 15.494 1.00 95.75 194 ASP A C 1
ATOM 1481 O O . ASP A 1 194 ? -13.154 3.716 15.416 1.00 95.75 194 ASP A O 1
ATOM 1485 N N . LYS A 1 195 ? -11.503 2.525 16.342 1.00 95.69 195 LYS A N 1
ATOM 1486 C CA . LYS A 1 195 ? -12.400 1.724 17.207 1.00 95.69 195 LYS A CA 1
ATOM 1487 C C . LYS A 1 195 ? -13.158 2.553 18.253 1.00 95.69 195 LYS A C 1
ATOM 1489 O O . LYS A 1 195 ? -14.209 2.106 18.712 1.00 95.69 195 LYS A O 1
ATOM 1494 N N . ASN A 1 196 ? -12.661 3.746 18.567 1.00 95.88 196 ASN A N 1
ATOM 1495 C CA . ASN A 1 196 ? -13.241 4.715 19.492 1.00 95.88 196 ASN A CA 1
ATOM 1496 C C . ASN A 1 196 ? -14.058 5.805 18.763 1.00 95.88 196 ASN A C 1
ATOM 1498 O O . ASN A 1 196 ? -14.594 6.703 19.405 1.00 95.88 196 ASN A O 1
ATOM 1502 N N . ASN A 1 197 ? -14.232 5.690 17.440 1.00 94.00 197 ASN A N 1
ATOM 1503 C CA . ASN A 1 197 ? -14.871 6.668 16.549 1.00 94.00 197 ASN A CA 1
ATOM 1504 C C . ASN A 1 197 ? -14.085 7.979 16.367 1.00 94.00 197 ASN A C 1
ATOM 1506 O O . ASN A 1 197 ? -14.656 8.970 15.912 1.00 94.00 197 ASN A O 1
ATOM 1510 N N . VAL A 1 198 ? -12.783 7.985 16.660 1.00 94.88 198 VAL A N 1
ATOM 1511 C CA . VAL A 1 198 ? -11.893 9.093 16.298 1.00 94.88 198 VAL A CA 1
ATOM 1512 C C . VAL A 1 198 ? -11.688 9.082 14.783 1.00 94.88 198 VAL A C 1
ATOM 1514 O O . VAL A 1 198 ? -11.518 8.020 14.178 1.00 94.88 198 VAL A O 1
ATOM 1517 N N . VAL A 1 199 ? -11.750 10.258 14.158 1.00 94.44 199 VAL A N 1
ATOM 1518 C CA . VAL A 1 199 ? -11.598 10.416 12.705 1.00 94.44 199 VAL A CA 1
ATOM 1519 C C . VAL A 1 199 ? -10.128 10.301 12.311 1.00 94.44 199 VAL A C 1
ATOM 1521 O O . VAL A 1 199 ? -9.286 10.979 12.891 1.00 94.44 199 VAL A O 1
ATOM 1524 N N . LEU A 1 200 ? -9.849 9.491 11.289 1.00 92.00 200 LEU A N 1
ATOM 1525 C CA . LEU A 1 200 ? -8.533 9.355 10.662 1.00 92.00 200 LEU A CA 1
ATOM 1526 C C . LEU A 1 200 ? -8.415 10.361 9.509 1.00 92.00 200 LEU A C 1
ATOM 1528 O O . LEU A 1 200 ? -9.267 10.374 8.613 1.00 92.00 200 LEU A O 1
ATOM 1532 N N . ASN A 1 201 ? -7.386 11.210 9.530 1.00 85.06 201 ASN A N 1
ATOM 1533 C CA . ASN A 1 201 ? -7.298 12.398 8.673 1.00 85.06 201 ASN A CA 1
ATOM 1534 C C . ASN A 1 201 ? -6.062 12.470 7.769 1.00 85.06 201 ASN A C 1
ATOM 1536 O O . ASN A 1 201 ? -5.989 13.360 6.914 1.00 85.06 201 ASN A O 1
ATOM 1540 N N . THR A 1 202 ? -5.094 11.568 7.915 1.00 85.19 202 THR A N 1
ATOM 1541 C CA . THR A 1 202 ? -3.838 11.615 7.139 1.00 85.19 202 THR A CA 1
ATOM 1542 C C . THR A 1 202 ? -4.036 11.600 5.623 1.00 85.19 202 THR A C 1
ATOM 1544 O O . THR A 1 202 ? -3.285 12.266 4.910 1.00 85.19 202 THR A O 1
ATOM 1547 N N . TRP A 1 203 ? -5.076 10.939 5.106 1.00 79.31 203 TRP A N 1
ATOM 1548 C CA . TRP A 1 203 ? -5.418 11.005 3.681 1.00 79.31 203 TRP A CA 1
ATOM 1549 C C . TRP A 1 203 ? -5.678 12.440 3.193 1.00 79.31 203 TRP A C 1
ATOM 1551 O O . TRP A 1 203 ? -5.127 12.872 2.178 1.00 79.31 203 TRP A O 1
ATOM 1561 N N . TYR A 1 204 ? -6.465 13.220 3.938 1.00 72.44 204 TYR A N 1
ATOM 1562 C CA . TYR A 1 204 ? -6.763 14.611 3.586 1.00 72.44 204 TYR A CA 1
ATOM 1563 C C . TYR A 1 204 ? -5.528 15.509 3.682 1.00 72.44 204 TYR A C 1
ATOM 1565 O O . TYR A 1 204 ? -5.398 16.467 2.917 1.00 72.44 204 TYR A O 1
ATOM 1573 N N . GLN A 1 205 ? -4.608 15.196 4.597 1.00 73.25 205 GLN A N 1
ATOM 1574 C CA . GLN A 1 205 ? -3.330 15.895 4.706 1.00 73.25 205 GLN A CA 1
ATOM 1575 C C . GLN A 1 205 ? -2.464 15.638 3.469 1.00 73.25 205 GLN A C 1
ATOM 1577 O O . GLN A 1 205 ? -1.969 16.591 2.873 1.00 73.25 205 GLN A O 1
ATOM 1582 N N . VAL A 1 206 ? -2.356 14.386 3.007 1.00 67.69 206 VAL A N 1
ATOM 1583 C CA . VAL A 1 206 ? -1.621 14.062 1.773 1.00 67.69 206 VAL A CA 1
ATOM 1584 C C . VAL A 1 206 ? -2.283 14.659 0.539 1.00 67.69 206 VAL A C 1
ATOM 1586 O O . VAL A 1 206 ? -1.575 15.185 -0.309 1.00 67.69 206 VAL A O 1
ATOM 1589 N N . ALA A 1 207 ? -3.613 14.666 0.437 1.00 61.66 207 ALA A N 1
ATOM 1590 C CA . ALA A 1 207 ? -4.300 15.309 -0.684 1.00 61.66 207 ALA A CA 1
ATOM 1591 C C . ALA A 1 207 ? -3.968 16.811 -0.779 1.00 61.66 207 ALA A C 1
ATOM 1593 O O . ALA A 1 207 ? -3.718 17.318 -1.872 1.00 61.66 207 ALA A O 1
ATOM 1594 N N . LYS A 1 208 ? -3.894 17.507 0.366 1.00 61.16 208 LYS A N 1
ATOM 1595 C CA . LYS A 1 208 ? -3.432 18.902 0.436 1.00 61.16 208 LYS A CA 1
ATOM 1596 C C . LYS A 1 208 ? -1.948 19.027 0.094 1.00 61.16 208 LYS A C 1
ATOM 1598 O O . LYS A 1 208 ? -1.579 19.905 -0.670 1.00 61.16 208 LYS A O 1
ATOM 1603 N N . LEU A 1 209 ? -1.095 18.133 0.589 1.00 59.00 209 LEU A N 1
ATOM 1604 C CA . LEU A 1 209 ? 0.336 18.148 0.276 1.00 59.00 209 LEU A CA 1
ATOM 1605 C C . LEU A 1 209 ? 0.610 17.873 -1.216 1.00 59.00 209 LEU A C 1
ATOM 1607 O O . LEU A 1 209 ? 1.423 18.560 -1.826 1.00 59.00 209 LEU A O 1
ATOM 1611 N N . GLN A 1 210 ? -0.111 16.939 -1.844 1.00 53.94 210 GLN A N 1
ATOM 1612 C CA . GLN A 1 210 ? -0.026 16.635 -3.278 1.00 53.94 210 GLN A CA 1
ATOM 1613 C C . GLN A 1 210 ? -0.465 17.812 -4.166 1.00 53.94 210 GLN A C 1
ATOM 1615 O O . GLN A 1 210 ? -0.007 17.907 -5.306 1.00 53.94 210 GLN A O 1
ATOM 1620 N N . GLN A 1 211 ? -1.309 18.727 -3.669 1.00 50.00 211 GLN A N 1
ATOM 1621 C CA . GLN A 1 211 ? -1.607 19.985 -4.369 1.00 50.00 211 GLN A CA 1
ATOM 1622 C C . GLN A 1 211 ? -0.378 20.904 -4.462 1.00 50.00 211 GLN A C 1
ATOM 1624 O O . GLN A 1 211 ? -0.286 21.675 -5.411 1.00 50.00 211 GLN A O 1
ATOM 1629 N N . TYR A 1 212 ? 0.597 20.769 -3.557 1.00 44.75 212 TYR A N 1
ATOM 1630 C CA . TYR A 1 212 ? 1.824 21.574 -3.519 1.00 44.75 212 TYR A CA 1
ATOM 1631 C C . TYR A 1 212 ? 3.035 20.928 -4.225 1.00 44.75 212 TYR A C 1
ATOM 1633 O O . TYR A 1 212 ? 4.162 21.363 -4.022 1.00 44.75 212 TYR A O 1
ATOM 1641 N N . SER A 1 213 ? 2.822 19.931 -5.097 1.00 46.31 213 SER A N 1
ATOM 1642 C CA . SER A 1 213 ? 3.881 19.220 -5.843 1.00 46.31 213 SER A CA 1
ATOM 1643 C C . SER A 1 213 ? 4.959 18.611 -4.930 1.00 46.31 213 SER A C 1
ATOM 1645 O O . SER A 1 213 ? 6.094 19.072 -4.818 1.00 46.31 213 SER A O 1
ATOM 1647 N N . LEU A 1 214 ? 4.591 17.508 -4.273 1.00 48.31 214 LEU A N 1
ATOM 1648 C CA . LEU A 1 214 ? 5.446 16.739 -3.361 1.00 48.31 214 LEU A CA 1
ATOM 1649 C C . LEU A 1 214 ? 6.705 16.134 -3.993 1.00 48.31 214 LEU A C 1
ATOM 1651 O O . LEU A 1 214 ? 7.546 15.633 -3.252 1.00 48.31 214 LEU A O 1
ATOM 1655 N N . TYR A 1 215 ? 6.856 16.167 -5.319 1.00 45.66 215 TYR A N 1
ATOM 1656 C CA . TYR A 1 215 ? 8.053 15.641 -5.970 1.00 45.66 215 TYR A CA 1
ATOM 1657 C C . TYR A 1 215 ? 9.313 16.339 -5.441 1.00 45.66 215 TYR A C 1
ATOM 1659 O O . TYR A 1 215 ? 10.204 15.657 -4.947 1.00 45.66 215 TYR A O 1
ATOM 1667 N N . ASN A 1 216 ? 9.316 17.677 -5.390 1.00 46.62 216 ASN A N 1
ATOM 1668 C CA . ASN A 1 216 ? 10.450 18.447 -4.871 1.00 46.62 216 ASN A CA 1
ATOM 1669 C C . ASN A 1 216 ? 10.652 18.274 -3.357 1.00 46.62 216 ASN A C 1
ATOM 1671 O O . ASN A 1 216 ? 11.783 18.273 -2.888 1.00 46.62 216 ASN A O 1
ATOM 1675 N N . LEU A 1 217 ? 9.585 18.110 -2.569 1.00 46.97 217 LEU A N 1
ATOM 1676 C CA . LEU A 1 217 ? 9.699 17.920 -1.116 1.00 46.97 217 LEU A CA 1
ATOM 1677 C C . LEU A 1 217 ? 10.236 16.526 -0.759 1.00 46.97 217 LEU A C 1
ATOM 1679 O O . LEU A 1 217 ? 11.121 16.418 0.084 1.00 46.97 217 LEU A O 1
ATOM 1683 N N . TYR A 1 218 ? 9.768 15.463 -1.421 1.00 44.66 218 TYR A N 1
ATOM 1684 C CA . TYR A 1 218 ? 10.210 14.092 -1.139 1.00 44.66 218 TYR A CA 1
ATOM 1685 C C . TYR A 1 218 ? 11.547 13.738 -1.803 1.00 44.66 218 TYR A C 1
ATOM 1687 O O . TYR A 1 218 ? 12.333 13.006 -1.196 1.00 44.66 218 TYR A O 1
ATOM 1695 N N . SER A 1 219 ? 11.861 14.282 -2.987 1.00 46.22 219 SER A N 1
ATOM 1696 C CA . SER A 1 219 ? 13.204 14.158 -3.571 1.00 46.22 219 SER A CA 1
ATOM 1697 C C . SER A 1 219 ? 14.247 14.842 -2.686 1.00 46.22 219 SER A C 1
ATOM 1699 O O . SER A 1 219 ? 15.316 14.277 -2.457 1.00 46.22 219 SER A O 1
ATOM 1701 N N . ASN A 1 220 ? 13.904 16.010 -2.124 1.00 41.12 220 ASN A N 1
ATOM 1702 C CA . ASN A 1 220 ? 14.801 16.767 -1.257 1.00 41.12 220 ASN A CA 1
ATOM 1703 C C . ASN A 1 220 ? 14.892 16.192 0.160 1.00 41.12 220 ASN A C 1
ATOM 1705 O O . ASN A 1 220 ? 15.978 16.216 0.726 1.00 41.12 220 ASN A O 1
ATOM 1709 N N . LEU A 1 221 ? 13.822 15.608 0.720 1.00 43.62 221 LEU A N 1
ATOM 1710 C CA . LEU A 1 221 ? 13.898 14.866 1.989 1.00 43.62 221 LEU A CA 1
ATOM 1711 C C . LEU A 1 221 ? 14.785 13.624 1.852 1.00 43.62 221 LEU A C 1
ATOM 1713 O O . LEU A 1 221 ? 15.603 13.342 2.726 1.00 43.62 221 LEU A O 1
ATOM 1717 N N . LYS A 1 222 ? 14.698 12.912 0.721 1.00 45.81 222 LYS A N 1
ATOM 1718 C CA . LYS A 1 222 ? 15.606 11.798 0.434 1.00 45.81 222 LYS A CA 1
ATOM 1719 C C . LYS A 1 222 ? 17.049 12.267 0.223 1.00 45.81 222 LYS A C 1
ATOM 1721 O O . LYS A 1 222 ? 17.945 11.492 0.500 1.00 45.81 222 LYS A O 1
ATOM 1726 N N . SER A 1 223 ? 17.328 13.503 -0.197 1.00 39.56 223 SER A N 1
ATOM 1727 C CA . SER A 1 223 ? 18.708 14.024 -0.177 1.00 39.56 223 SER A CA 1
ATOM 1728 C C . SER A 1 223 ? 19.132 14.595 1.185 1.00 39.56 223 SER A C 1
ATOM 1730 O O . SER A 1 223 ? 20.291 14.454 1.561 1.00 39.56 223 SER A O 1
ATOM 1732 N N . SER A 1 224 ? 18.219 15.207 1.949 1.00 32.16 224 SER A N 1
ATOM 1733 C CA . SER A 1 224 ? 18.535 15.888 3.215 1.00 32.16 224 SER A CA 1
ATOM 1734 C C . SER A 1 224 ? 18.708 14.918 4.381 1.00 32.16 224 SER A C 1
ATOM 1736 O O . SER A 1 224 ? 19.544 15.154 5.244 1.00 32.16 224 SER A O 1
ATOM 1738 N N . VAL A 1 225 ? 17.983 13.794 4.393 1.00 38.41 225 VAL A N 1
ATOM 1739 C CA . VAL A 1 225 ? 18.190 12.721 5.382 1.00 38.41 225 VAL A CA 1
ATOM 1740 C C . VAL A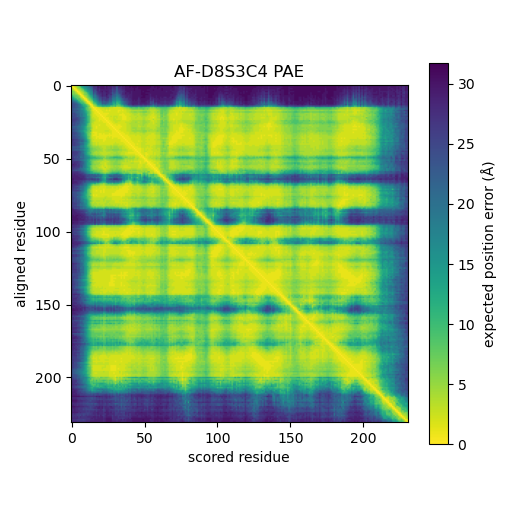 1 225 ? 19.553 12.048 5.173 1.00 38.41 225 VAL A C 1
ATOM 1742 O O . VAL A 1 225 ? 20.223 11.702 6.141 1.00 38.41 225 VAL A O 1
ATOM 1745 N N . TRP A 1 226 ? 20.025 11.942 3.925 1.00 36.72 226 TRP A N 1
ATOM 1746 C CA . TRP A 1 226 ? 21.367 11.425 3.632 1.00 36.72 226 TRP A CA 1
ATOM 1747 C C . TRP A 1 226 ? 22.486 12.420 3.967 1.00 36.72 226 TRP A C 1
ATOM 1749 O O . TRP A 1 226 ? 23.581 11.979 4.301 1.00 36.72 226 TRP A O 1
ATOM 1759 N N . SER A 1 227 ? 22.230 13.735 3.956 1.00 33.59 227 SER A N 1
ATOM 1760 C CA . SER A 1 227 ? 23.228 14.732 4.385 1.00 33.59 227 SER A CA 1
ATOM 1761 C C . SER A 1 227 ? 23.309 14.913 5.906 1.00 33.59 227 SER A C 1
ATOM 1763 O O . SER A 1 227 ? 24.212 15.598 6.376 1.00 33.59 227 SER A O 1
ATOM 1765 N N . GLN A 1 228 ? 22.367 14.355 6.672 1.00 36.97 228 GLN A N 1
ATOM 1766 C CA . GLN A 1 228 ? 22.322 14.464 8.138 1.00 36.97 228 GLN A CA 1
ATOM 1767 C C . GLN A 1 228 ? 22.714 13.167 8.863 1.00 36.97 228 GLN A C 1
ATOM 1769 O O . GLN A 1 228 ? 22.944 13.200 10.066 1.00 36.97 228 GLN A O 1
ATOM 1774 N N . LEU A 1 229 ? 22.817 12.039 8.149 1.00 34.88 229 LEU A N 1
ATOM 1775 C CA . LEU A 1 229 ? 23.258 10.745 8.696 1.00 34.88 229 LEU A CA 1
ATOM 1776 C C . LEU A 1 229 ? 24.712 10.384 8.346 1.00 34.88 229 LEU A C 1
ATOM 1778 O O . LEU A 1 229 ? 25.183 9.318 8.732 1.00 34.88 229 LEU A O 1
ATOM 1782 N N . PHE A 1 230 ? 25.429 11.275 7.655 1.00 36.06 230 PHE A N 1
ATOM 1783 C CA . PHE A 1 230 ? 26.873 11.179 7.435 1.00 36.06 230 PHE A CA 1
ATOM 1784 C C . PHE A 1 230 ? 27.560 12.493 7.824 1.00 36.06 230 PHE A C 1
ATOM 1786 O O . PHE A 1 230 ? 27.912 13.297 6.963 1.00 36.06 230 PHE A O 1
ATOM 1793 N N . PHE A 1 231 ? 27.725 12.681 9.133 1.00 34.91 231 PHE A N 1
ATOM 1794 C CA . PHE A 1 231 ? 28.875 13.324 9.770 1.00 34.91 231 PHE A CA 1
ATOM 1795 C C . PHE A 1 231 ? 29.153 12.602 11.087 1.00 34.91 231 PHE A C 1
ATOM 1797 O O . PHE A 1 231 ? 28.167 12.294 11.795 1.00 34.91 231 PHE A O 1
#

InterPro domains:
  IPR044248 Diphthamide biosynthesis protein 3/4-like [PTHR21454] (10-206)

Secondary structure (DSSP, 8-state):
---------------------STTS-----TT-B--EEEEEE-GGGGEETTEEPPTT-TT-TTGGGSEEEEE-PBTTS-EEEEES-TTT---GGGPPEEEEEEE-STT-EEPPPEEEE-SSEEE-EEEEEEEEETTEEEEEEEE--TTGGGTT--TTEEE-TTSPEEEEGGGBGGGT-SB---EEEEEEEEEE-TT-PEE-HHHHHHHHHHT-HHHHHHHHHHHHHHHS--

Sequence (231 aa):
LALAMAMLESINAAVDTNPVFNPCGDTRVQVLDGFTFGLAFSSNSSFFLGRSQLSPCDRRLSNLYSGRIAAFRPRVDEISLLTVNDTSTLNADNGNELYMVSYAGSRFGARSKPHFVGDNEKIVTSFTLVLEFRKGRLINMLWKGNDCKSCSDGRDDFVCLKSGDCAVRLSHCRHRGGRVDCSIGITVTFSGTDKNNVVLNTWYQVAKLQQYSLYNLYSNLKSSVWSQLFF